Protein AF-A0A6J2TYR4-F1 (afdb_monomer_lite)

Organism: Drosophila lebanonensis (NCBI:txid7225)

InterPro domains:
  IPR031751 Protein of unknown function DUF4735 [PF15882] (140-277)
  IPR031751 Protein of unknown function DUF4735 [PTHR33539] (13-277)

pLDDT: mean 86.61, std 18.97, range [26.69, 98.5]

Radius of gyration: 19.01 Å; chains: 1; bounding box: 43×45×50 Å

Structure (mmCIF, N/CA/C/O backbone):
data_AF-A0A6J2TYR4-F1
#
_entry.id   AF-A0A6J2TYR4-F1
#
loop_
_atom_site.group_PDB
_atom_site.id
_atom_site.type_symbol
_atom_site.label_atom_id
_atom_site.label_alt_id
_atom_site.label_comp_id
_atom_site.label_asym_id
_atom_site.label_entity_id
_atom_site.label_seq_id
_atom_site.pdbx_PDB_ins_code
_atom_site.Cartn_x
_atom_site.Cartn_y
_atom_site.Cartn_z
_atom_site.occupancy
_atom_site.B_iso_or_equiv
_atom_site.auth_seq_id
_atom_site.auth_comp_id
_atom_site.auth_asym_id
_atom_site.auth_atom_id
_atom_site.pdbx_PDB_model_num
ATOM 1 N N . MET A 1 1 ? 10.290 2.094 -3.710 1.00 36.00 1 MET A N 1
ATOM 2 C CA . MET A 1 1 ? 10.916 3.408 -4.003 1.00 36.00 1 MET A CA 1
ATOM 3 C C . MET A 1 1 ? 9.861 4.514 -3.975 1.00 36.00 1 MET A C 1
ATOM 5 O O . MET A 1 1 ? 9.708 5.266 -4.932 1.00 36.00 1 MET A O 1
ATOM 9 N N . LEU A 1 2 ? 9.190 4.698 -2.836 1.00 30.56 2 LEU A N 1
ATOM 10 C CA . LEU A 1 2 ? 8.479 5.938 -2.553 1.00 30.56 2 LEU A CA 1
ATOM 11 C C . LEU A 1 2 ? 9.519 6.994 -2.128 1.00 30.56 2 LEU A C 1
ATOM 13 O O . LEU A 1 2 ? 10.375 6.780 -1.276 1.00 30.56 2 LEU A O 1
ATOM 17 N N . LEU A 1 3 ? 9.532 8.088 -2.883 1.00 35.34 3 LEU A N 1
ATOM 18 C CA . LEU A 1 3 ? 10.077 9.424 -2.620 1.00 35.34 3 LEU A CA 1
ATOM 19 C C . LEU A 1 3 ? 11.427 9.563 -1.837 1.00 35.34 3 LEU A C 1
ATOM 21 O O . LEU A 1 3 ? 11.444 10.003 -0.694 1.00 35.34 3 LEU A O 1
ATOM 25 N N . PHE A 1 4 ? 12.585 9.279 -2.467 1.00 37.12 4 PHE A N 1
ATOM 26 C CA . PHE A 1 4 ? 13.967 9.547 -1.954 1.00 37.12 4 PHE A CA 1
ATOM 27 C C . PHE A 1 4 ? 14.337 11.056 -1.967 1.00 37.12 4 PHE A C 1
ATOM 29 O O . PHE A 1 4 ? 13.741 11.782 -2.768 1.00 37.12 4 PHE A O 1
ATOM 36 N N . ASN A 1 5 ? 15.319 11.612 -1.223 1.00 27.23 5 ASN A N 1
ATOM 37 C CA . ASN A 1 5 ? 16.492 11.082 -0.493 1.00 27.23 5 ASN A CA 1
ATOM 38 C C . ASN A 1 5 ? 16.893 12.071 0.639 1.00 27.23 5 ASN A C 1
ATOM 40 O O . ASN A 1 5 ? 16.838 13.277 0.419 1.00 27.23 5 ASN A O 1
ATOM 44 N N . GLY A 1 6 ? 17.356 11.606 1.806 1.00 26.81 6 GLY A N 1
ATOM 45 C CA . GLY A 1 6 ? 17.827 12.499 2.878 1.00 26.81 6 GLY A CA 1
ATOM 46 C C . GLY A 1 6 ? 18.740 11.799 3.882 1.00 26.81 6 GLY A C 1
ATOM 47 O O . GLY A 1 6 ? 18.292 11.004 4.705 1.00 26.81 6 GLY A O 1
ATOM 48 N N . THR A 1 7 ? 20.039 12.088 3.820 1.00 31.22 7 THR A N 1
ATOM 49 C CA . THR A 1 7 ? 21.052 11.594 4.760 1.00 31.22 7 THR A CA 1
ATOM 50 C C . THR A 1 7 ? 20.990 12.362 6.079 1.00 31.22 7 THR A C 1
ATOM 52 O O . THR A 1 7 ? 21.169 13.577 6.076 1.00 31.22 7 THR A O 1
ATOM 55 N N . SER A 1 8 ? 20.835 11.677 7.216 1.00 33.03 8 SER A N 1
ATOM 56 C CA . SER A 1 8 ? 21.380 12.170 8.491 1.00 33.03 8 SER A CA 1
ATOM 57 C C . SER A 1 8 ? 21.505 11.055 9.527 1.00 33.03 8 SER A C 1
ATOM 59 O O . SER A 1 8 ? 20.556 10.317 9.798 1.00 33.03 8 SER A O 1
ATOM 61 N N . PHE A 1 9 ? 22.702 10.990 10.108 1.00 32.78 9 PHE A N 1
ATOM 62 C CA . PHE A 1 9 ? 23.111 10.195 11.261 1.00 32.78 9 PHE A CA 1
ATOM 63 C C . PHE A 1 9 ? 22.246 10.490 12.492 1.00 32.78 9 PHE A C 1
ATOM 65 O O . PHE A 1 9 ? 22.088 11.656 12.845 1.00 32.78 9 PHE A O 1
ATOM 72 N N . CYS A 1 10 ? 21.790 9.449 13.196 1.00 33.34 10 CYS A N 1
ATOM 73 C CA . CYS A 1 10 ? 21.617 9.495 14.652 1.00 33.34 10 CYS A CA 1
ATOM 74 C C . CYS A 1 10 ? 21.434 8.077 15.225 1.00 33.34 10 CYS A C 1
ATOM 76 O O . CY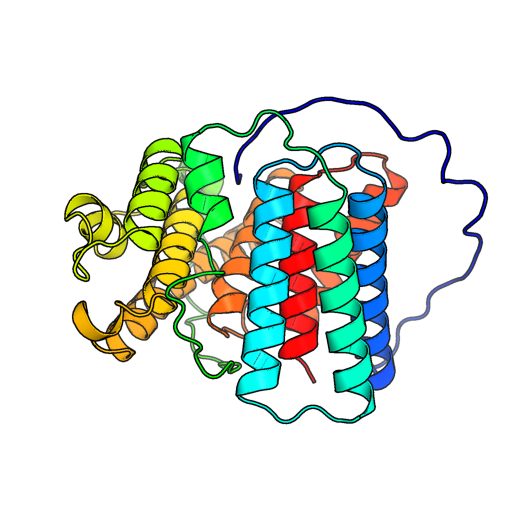S A 1 10 ? 20.323 7.640 15.501 1.00 33.34 10 CYS A O 1
ATOM 78 N N . LEU A 1 11 ? 22.530 7.330 15.392 1.00 35.22 11 LEU A N 1
ATOM 79 C CA . LEU A 1 11 ? 22.499 6.015 16.042 1.00 35.22 11 LEU A CA 1
ATOM 80 C C . LEU A 1 11 ? 23.584 5.919 17.119 1.00 35.22 11 LEU A C 1
ATOM 82 O O . LEU A 1 11 ? 24.507 5.124 16.995 1.00 35.22 11 LEU A O 1
ATOM 86 N N . LYS A 1 12 ? 23.527 6.770 18.156 1.00 31.92 12 LYS A N 1
ATOM 87 C CA . LYS A 1 12 ? 24.437 6.630 19.314 1.00 31.92 12 LYS A CA 1
ATOM 88 C C . LYS A 1 12 ? 23.865 6.901 20.711 1.00 31.92 12 LYS A C 1
ATOM 90 O O . LYS A 1 12 ? 24.628 6.767 21.657 1.00 31.92 12 LYS A O 1
ATOM 95 N N . VAL A 1 13 ? 22.574 7.210 20.904 1.00 32.84 13 VAL A N 1
ATOM 96 C CA . VAL A 1 13 ? 22.089 7.565 22.266 1.00 32.84 13 VAL A CA 1
ATOM 97 C C . VAL A 1 13 ? 20.922 6.720 22.806 1.00 32.84 13 VAL A C 1
ATOM 99 O O . VAL A 1 13 ? 20.710 6.715 24.010 1.00 32.84 13 VAL A O 1
ATOM 102 N N . CYS A 1 14 ? 20.216 5.916 22.004 1.00 32.53 14 CYS A N 1
ATOM 103 C CA . CYS A 1 14 ? 19.072 5.133 22.523 1.00 32.53 14 CYS A CA 1
ATOM 104 C C . CYS A 1 14 ? 19.374 3.677 22.928 1.00 32.53 14 CYS A C 1
ATOM 106 O O . CYS A 1 14 ? 18.487 2.988 23.419 1.00 32.53 14 CYS A O 1
ATOM 108 N N . LEU A 1 15 ? 20.600 3.179 22.743 1.00 32.09 15 LEU A N 1
ATOM 109 C CA . LEU A 1 15 ? 20.891 1.739 22.842 1.00 32.09 15 LEU A CA 1
ATOM 110 C C . LEU A 1 15 ? 21.213 1.203 24.250 1.00 32.09 15 LEU A C 1
ATOM 112 O O . LEU A 1 15 ? 21.548 0.031 24.377 1.00 32.09 15 LEU A O 1
ATOM 116 N N . THR A 1 16 ? 21.091 1.990 25.320 1.00 31.34 16 THR A N 1
ATOM 117 C CA . THR A 1 16 ? 21.496 1.549 26.671 1.00 31.34 16 THR A CA 1
ATOM 118 C C . THR A 1 16 ? 20.381 1.041 27.590 1.00 31.34 16 THR A C 1
ATOM 120 O O . THR A 1 16 ? 20.654 0.836 28.769 1.00 31.34 16 THR A O 1
ATOM 123 N N . LEU A 1 17 ? 19.159 0.769 27.106 1.00 31.72 17 LEU A N 1
ATOM 124 C CA . LEU A 1 17 ? 18.083 0.263 27.985 1.00 31.72 17 LEU A CA 1
ATOM 125 C C . LEU A 1 17 ? 17.270 -0.955 27.512 1.00 31.72 17 LEU A C 1
ATOM 127 O O . LEU A 1 17 ? 16.358 -1.356 28.227 1.00 31.72 17 LEU A O 1
ATOM 131 N N . CYS A 1 18 ? 17.611 -1.626 26.409 1.00 29.25 18 CYS A N 1
ATOM 132 C CA . CYS A 1 18 ? 16.893 -2.847 26.008 1.00 29.25 18 CYS A CA 1
ATOM 133 C C . CYS A 1 18 ? 17.817 -4.069 26.017 1.00 29.25 18 CYS A C 1
ATOM 135 O O . CYS A 1 18 ? 18.619 -4.274 25.111 1.00 29.25 18 CYS A O 1
ATOM 137 N N . VAL A 1 19 ? 17.693 -4.874 27.071 1.00 33.62 19 VAL A N 1
ATOM 138 C CA . VAL A 1 19 ? 18.456 -6.096 27.345 1.00 33.62 19 VAL A CA 1
ATOM 139 C C . VAL A 1 19 ? 17.467 -7.263 27.527 1.00 33.62 19 VAL A C 1
ATOM 141 O O . VAL A 1 19 ? 16.616 -7.180 28.405 1.00 33.62 19 VAL A O 1
ATOM 144 N N . ILE A 1 20 ? 17.680 -8.343 26.743 1.00 34.84 20 ILE A N 1
ATOM 145 C CA . ILE A 1 20 ? 17.340 -9.781 26.965 1.00 34.84 20 ILE A CA 1
ATOM 146 C C . ILE A 1 20 ? 15.826 -10.147 26.844 1.00 34.84 20 ILE A C 1
ATOM 148 O O . ILE A 1 20 ? 14.985 -9.484 27.426 1.00 34.84 20 ILE A O 1
ATOM 152 N N . ASN A 1 21 ? 15.351 -11.170 26.103 1.00 31.53 21 ASN A N 1
ATOM 153 C CA . ASN A 1 21 ? 15.794 -12.569 26.041 1.00 31.53 21 ASN A CA 1
ATOM 154 C C . ASN A 1 21 ? 15.254 -13.379 24.830 1.00 31.53 21 ASN A C 1
ATOM 156 O O . ASN A 1 21 ? 14.166 -13.115 24.331 1.00 31.53 21 ASN A O 1
ATOM 160 N N . SER A 1 22 ? 16.057 -14.396 24.493 1.00 31.39 22 SER A N 1
ATOM 161 C CA . SER A 1 22 ? 15.892 -15.697 23.803 1.00 31.39 22 SER A CA 1
ATOM 162 C C . SER A 1 22 ? 14.583 -16.158 23.133 1.00 31.39 22 SER A C 1
ATOM 164 O O . SER A 1 22 ? 13.473 -16.022 23.636 1.00 31.39 22 SER A O 1
ATOM 166 N N . GLY A 1 23 ? 14.789 -16.844 21.999 1.00 29.36 23 GLY A N 1
ATOM 167 C CA . GLY A 1 23 ? 13.764 -17.515 21.208 1.00 29.36 23 GLY A CA 1
ATOM 168 C C . GLY A 1 23 ? 13.393 -18.929 21.655 1.00 29.36 23 GLY A C 1
ATOM 169 O O . GLY A 1 23 ? 14.033 -19.519 22.513 1.00 29.36 23 GLY A O 1
ATOM 170 N N . PHE A 1 24 ? 12.358 -19.463 21.005 1.00 26.69 24 PHE A N 1
ATOM 171 C CA . PHE A 1 24 ? 12.088 -20.884 20.773 1.00 26.69 24 PHE A CA 1
ATOM 172 C C . PHE A 1 24 ? 10.979 -20.973 19.712 1.00 26.69 24 PHE A C 1
ATOM 174 O O . PHE A 1 24 ? 9.975 -20.264 19.796 1.00 26.69 24 PHE A O 1
ATOM 181 N N . ALA A 1 25 ? 11.161 -21.831 18.708 1.00 42.53 25 ALA A N 1
ATOM 182 C CA . ALA A 1 25 ? 10.116 -22.191 17.756 1.00 42.53 25 ALA A CA 1
ATOM 183 C C . ALA A 1 25 ? 9.050 -23.041 18.461 1.00 42.53 25 ALA A C 1
ATOM 185 O O . ALA A 1 25 ? 9.433 -23.936 19.208 1.00 42.53 25 ALA A O 1
ATOM 186 N N . LEU A 1 26 ? 7.756 -22.772 18.219 1.00 30.80 26 LEU A N 1
ATOM 187 C CA . LEU A 1 26 ? 6.625 -23.718 18.277 1.00 30.80 26 LEU A CA 1
ATOM 188 C C . LEU A 1 26 ? 5.283 -22.984 18.065 1.00 30.80 26 LEU A C 1
ATOM 190 O O . LEU A 1 26 ? 5.033 -21.956 18.686 1.00 30.80 26 LEU A O 1
ATOM 194 N N . ARG A 1 27 ? 4.444 -23.568 17.195 1.00 36.03 27 ARG A N 1
ATOM 195 C CA . ARG A 1 27 ? 2.974 -23.455 17.057 1.00 36.03 27 ARG A CA 1
ATOM 196 C C . ARG A 1 27 ? 2.343 -22.172 17.642 1.00 36.03 27 ARG A C 1
ATOM 198 O O . ARG A 1 27 ? 2.113 -22.081 18.846 1.00 36.03 27 ARG A O 1
ATOM 205 N N . GLN A 1 28 ? 2.056 -21.208 16.763 1.00 39.78 28 GLN A N 1
ATOM 206 C CA . GLN A 1 28 ? 1.508 -19.891 17.103 1.00 39.78 28 GLN A CA 1
ATOM 207 C C . GLN A 1 28 ? 0.111 -19.997 17.733 1.00 39.78 28 GLN A C 1
ATOM 209 O O . GLN A 1 28 ? -0.868 -20.352 17.085 1.00 39.78 28 GLN A O 1
ATOM 214 N N . ASP A 1 29 ? 0.057 -19.692 19.024 1.00 47.31 29 ASP A N 1
ATOM 215 C CA . ASP A 1 29 ? -1.139 -19.276 19.751 1.00 47.31 29 ASP A CA 1
ATOM 216 C C . ASP A 1 29 ? -1.519 -17.873 19.242 1.00 47.31 29 ASP A C 1
ATOM 218 O O . ASP A 1 29 ? -0.654 -16.992 19.221 1.00 47.31 29 ASP A O 1
ATOM 222 N N . SER A 1 30 ? -2.763 -17.656 18.799 1.00 56.34 30 SER A N 1
ATOM 223 C CA . SER A 1 30 ? -3.207 -16.389 18.183 1.00 56.34 30 SER A CA 1
ATOM 224 C C . SER A 1 30 ? -2.937 -15.175 19.079 1.00 56.34 30 SER A C 1
ATOM 226 O O . SER A 1 30 ? -2.543 -14.109 18.605 1.00 56.34 30 SER A O 1
ATOM 228 N N . SER A 1 31 ? -3.008 -15.364 20.401 1.00 61.47 31 SER A N 1
ATOM 229 C CA . SER A 1 31 ? -2.665 -14.337 21.392 1.00 61.47 31 SER A CA 1
ATOM 230 C C . SER A 1 31 ? -1.194 -13.891 21.329 1.00 61.47 31 SER A C 1
ATOM 232 O O . SER A 1 31 ? -0.887 -12.708 21.507 1.00 61.47 31 SER A O 1
ATOM 234 N N . LYS A 1 32 ? -0.271 -14.815 21.031 1.00 62.62 32 LYS A N 1
ATOM 235 C CA . LYS A 1 32 ? 1.161 -14.523 20.873 1.00 62.62 32 LYS A CA 1
ATOM 236 C C . LYS A 1 32 ? 1.438 -13.828 19.545 1.00 62.62 32 LYS A C 1
ATOM 238 O O . LYS A 1 32 ? 2.250 -12.905 19.516 1.00 62.62 32 LYS A O 1
ATOM 243 N N . SER A 1 33 ? 0.752 -14.230 18.479 1.00 82.06 33 SER A N 1
ATOM 244 C CA . SER A 1 33 ? 0.905 -13.640 17.146 1.00 82.06 33 SER A CA 1
ATOM 245 C C . SER A 1 33 ? 0.425 -12.182 17.111 1.00 82.06 33 SER A C 1
ATOM 247 O O . SER A 1 33 ? 1.130 -11.306 16.609 1.00 82.06 33 SER A O 1
ATOM 249 N N . TYR A 1 34 ? -0.713 -11.887 17.748 1.00 86.31 34 TYR A N 1
ATOM 250 C CA . TYR A 1 34 ? -1.228 -10.521 17.891 1.00 86.31 34 TYR A CA 1
ATOM 251 C C . TYR A 1 34 ? -0.276 -9.624 18.705 1.00 86.31 34 TYR A C 1
ATOM 253 O O . TYR A 1 34 ? 0.042 -8.499 18.310 1.00 86.31 34 TYR A O 1
ATOM 261 N N . GLY A 1 35 ? 0.255 -10.141 19.821 1.00 88.62 35 GLY A N 1
ATOM 262 C CA . GLY A 1 35 ? 1.248 -9.433 20.635 1.00 88.62 35 GLY A CA 1
ATOM 263 C C . GLY A 1 35 ? 2.550 -9.126 19.882 1.00 88.62 35 GLY A C 1
ATOM 264 O O . GLY A 1 35 ? 3.113 -8.043 20.051 1.00 88.62 35 GLY A O 1
ATOM 265 N N . GLN A 1 36 ? 3.006 -10.036 19.016 1.00 91.12 36 GLN A N 1
ATOM 266 C CA . GLN A 1 36 ? 4.186 -9.834 18.163 1.00 91.12 36 GLN A CA 1
ATOM 267 C C . GLN A 1 36 ? 3.978 -8.701 17.151 1.00 91.12 36 GLN A C 1
ATOM 269 O O . GLN A 1 36 ? 4.830 -7.817 17.046 1.00 91.12 36 GLN A O 1
ATOM 274 N N . LEU A 1 37 ? 2.833 -8.672 16.461 1.00 94.44 37 LEU A N 1
ATOM 275 C CA . LEU A 1 37 ? 2.503 -7.584 15.534 1.00 94.44 37 LEU A CA 1
ATOM 276 C C . LEU A 1 37 ? 2.480 -6.230 16.249 1.00 94.44 37 LEU A C 1
ATOM 278 O O . LEU A 1 37 ? 3.090 -5.269 15.779 1.00 94.44 37 LEU A O 1
ATOM 282 N N . LEU A 1 38 ? 1.857 -6.159 17.428 1.00 95.25 38 LEU A N 1
ATOM 283 C CA . LEU A 1 38 ? 1.869 -4.940 18.236 1.00 95.25 38 LEU A CA 1
ATOM 284 C C . LEU A 1 38 ? 3.270 -4.523 18.667 1.00 95.25 38 LEU A C 1
ATOM 286 O O . LEU A 1 38 ? 3.561 -3.326 18.691 1.00 95.25 38 LEU A O 1
ATOM 290 N N . HIS A 1 39 ? 4.136 -5.472 19.009 1.00 93.69 39 HIS A N 1
ATOM 291 C CA . HIS A 1 39 ? 5.522 -5.171 19.339 1.00 93.69 39 HIS A CA 1
ATOM 292 C C . HIS A 1 39 ? 6.255 -4.541 18.144 1.00 93.69 39 HIS A C 1
ATOM 294 O O . HIS A 1 39 ? 6.891 -3.499 18.305 1.00 93.69 39 HIS A O 1
ATOM 300 N N . HIS A 1 40 ? 6.103 -5.104 16.940 1.00 93.75 40 HIS A N 1
ATOM 301 C CA . HIS A 1 40 ? 6.713 -4.558 15.724 1.00 93.75 40 HIS A CA 1
ATOM 302 C C . HIS A 1 40 ? 6.176 -3.167 15.375 1.00 93.75 40 HIS A C 1
ATOM 304 O O . HIS A 1 40 ? 6.964 -2.249 15.148 1.00 93.75 40 HIS A O 1
ATOM 310 N N . ILE A 1 41 ? 4.852 -2.975 15.408 1.00 96.75 41 ILE A N 1
ATOM 311 C CA . ILE A 1 41 ? 4.220 -1.673 15.147 1.00 96.75 41 ILE A CA 1
ATOM 312 C C . ILE A 1 41 ? 4.733 -0.625 16.136 1.00 96.75 41 ILE A C 1
ATOM 314 O O . ILE A 1 41 ? 5.147 0.459 15.732 1.00 96.75 41 ILE A O 1
ATOM 318 N N . ASN A 1 42 ? 4.743 -0.938 17.435 1.00 95.69 42 ASN A N 1
ATOM 319 C CA . ASN A 1 42 ? 5.209 0.007 18.444 1.00 95.69 42 ASN A CA 1
ATOM 320 C C . ASN A 1 42 ? 6.693 0.346 18.273 1.00 95.69 42 ASN A C 1
ATOM 322 O O . ASN A 1 42 ? 7.023 1.524 18.358 1.00 95.69 42 ASN A O 1
ATOM 326 N N . GLY A 1 43 ? 7.548 -0.632 17.957 1.00 92.94 43 GLY A N 1
ATOM 327 C CA . GLY A 1 43 ? 8.967 -0.387 17.690 1.00 92.94 43 GLY A CA 1
ATOM 328 C C . GLY A 1 43 ? 9.206 0.523 16.479 1.00 92.94 43 GLY A C 1
ATOM 329 O O . GLY A 1 43 ? 10.062 1.404 16.527 1.00 92.94 43 GLY A O 1
ATOM 330 N N . LEU A 1 44 ? 8.415 0.377 15.413 1.00 93.81 44 LEU A N 1
ATOM 331 C CA . LEU A 1 44 ? 8.473 1.278 14.254 1.00 93.81 44 LEU A CA 1
ATOM 332 C C . LEU A 1 44 ? 7.975 2.689 14.605 1.00 93.81 44 LEU A C 1
ATOM 334 O O . LEU A 1 44 ? 8.599 3.681 14.227 1.00 93.81 44 LEU A O 1
ATOM 338 N N . LEU A 1 45 ? 6.897 2.799 15.387 1.00 95.19 45 LEU A N 1
ATOM 339 C CA . LEU A 1 45 ? 6.409 4.088 15.885 1.00 95.19 45 LEU A CA 1
ATOM 340 C C . LEU A 1 45 ? 7.388 4.749 16.871 1.00 95.19 45 LEU A C 1
ATOM 342 O O . LEU A 1 45 ? 7.445 5.975 16.919 1.00 95.19 45 LEU A O 1
ATOM 346 N N . ASP A 1 46 ? 8.155 3.979 17.651 1.00 93.00 46 ASP A N 1
ATOM 347 C CA . ASP A 1 46 ? 9.244 4.493 18.495 1.00 93.00 46 ASP A CA 1
ATOM 348 C C . ASP A 1 46 ? 10.310 5.162 17.626 1.00 93.00 46 ASP A C 1
ATOM 350 O O . ASP A 1 46 ? 10.624 6.333 17.848 1.00 93.00 46 ASP A O 1
ATOM 354 N N . ILE A 1 47 ? 10.784 4.465 16.585 1.00 89.50 47 ILE A N 1
ATOM 355 C CA . ILE A 1 47 ? 11.769 4.995 15.629 1.00 89.50 47 ILE A CA 1
ATOM 356 C C . ILE A 1 47 ? 11.274 6.315 15.027 1.00 89.50 47 ILE A C 1
ATOM 358 O O . ILE A 1 47 ? 11.983 7.317 15.104 1.00 89.50 47 ILE A O 1
ATOM 362 N N . LEU A 1 48 ? 10.043 6.344 14.506 1.00 90.44 48 LEU A N 1
ATOM 363 C CA . LEU A 1 48 ? 9.455 7.551 13.912 1.00 90.44 48 LEU A CA 1
ATOM 364 C C . LEU A 1 48 ? 9.269 8.683 14.929 1.00 90.44 48 LEU A C 1
ATOM 366 O O . LEU A 1 48 ? 9.448 9.851 14.596 1.00 90.44 48 LEU A O 1
ATOM 370 N N . SER A 1 49 ? 8.933 8.363 16.182 1.00 90.56 49 SER A N 1
ATOM 371 C CA . SER A 1 49 ? 8.757 9.370 17.235 1.00 90.56 49 SER A CA 1
ATOM 372 C C . SER A 1 49 ? 10.058 10.059 17.651 1.00 90.56 49 SER A C 1
ATOM 374 O O . SER A 1 49 ? 10.017 11.179 18.162 1.00 90.56 49 SER A O 1
ATOM 376 N N . CYS A 1 50 ? 11.203 9.412 17.422 1.00 86.88 50 CYS A N 1
ATOM 377 C CA . CYS A 1 50 ? 12.520 9.991 17.662 1.00 86.88 50 CYS A CA 1
ATOM 378 C C . CYS A 1 50 ? 12.982 10.921 16.528 1.00 86.88 50 CYS A C 1
ATOM 380 O O . CYS A 1 50 ? 13.966 11.644 16.700 1.00 86.88 50 CYS A O 1
ATOM 382 N N . GLU A 1 51 ? 12.306 10.926 15.376 1.00 82.81 51 GLU A N 1
ATOM 383 C CA . GLU A 1 51 ? 12.671 11.780 14.250 1.00 82.81 51 GLU A CA 1
ATOM 384 C C . GLU A 1 51 ? 12.088 13.195 14.406 1.00 82.81 51 GLU A C 1
ATOM 386 O O . GLU A 1 51 ? 10.882 13.395 14.525 1.00 82.81 51 GLU A O 1
ATOM 391 N N . LEU A 1 52 ? 12.953 14.216 14.360 1.00 76.50 52 LEU A N 1
ATOM 3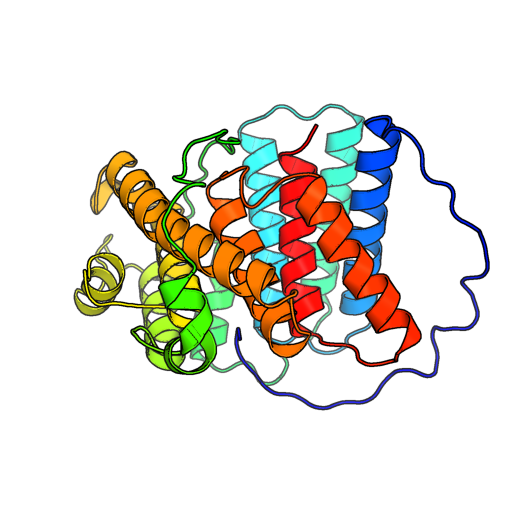92 C CA . LEU A 1 52 ? 12.526 15.624 14.417 1.00 76.50 52 LEU A CA 1
ATOM 393 C C . LEU A 1 52 ? 11.826 16.088 13.132 1.00 76.50 52 LEU A C 1
ATOM 395 O O . LEU A 1 52 ? 11.046 17.043 13.158 1.00 76.50 52 LEU A O 1
ATOM 399 N N . LYS A 1 53 ? 12.127 15.439 12.002 1.00 87.12 53 LYS A N 1
ATOM 400 C CA . LYS A 1 53 ? 11.544 15.756 10.702 1.00 87.12 53 LYS A CA 1
ATOM 401 C C . LYS A 1 53 ? 11.131 14.476 9.992 1.00 87.12 53 LYS A C 1
ATOM 403 O O . LYS A 1 53 ? 11.967 13.590 9.833 1.00 87.12 53 LYS A O 1
ATOM 408 N N . LEU A 1 54 ? 9.880 14.419 9.545 1.00 88.88 54 LEU A N 1
ATOM 409 C CA . LEU A 1 54 ? 9.352 13.285 8.788 1.00 88.88 54 LEU A CA 1
ATOM 410 C C . LEU A 1 54 ? 9.352 13.597 7.296 1.00 88.88 54 LEU A C 1
ATOM 412 O O . LEU A 1 54 ? 8.890 14.666 6.876 1.00 88.88 54 LEU A O 1
ATOM 416 N N . ASN A 1 55 ? 9.817 12.626 6.512 1.00 89.62 55 ASN A N 1
ATOM 417 C CA . ASN A 1 55 ? 9.735 12.665 5.057 1.00 89.62 55 ASN A CA 1
ATOM 418 C C . ASN A 1 55 ? 8.313 12.334 4.571 1.00 89.62 55 ASN A C 1
ATOM 420 O O . ASN A 1 55 ? 7.429 11.963 5.351 1.00 89.62 55 ASN A O 1
ATOM 424 N N . ALA A 1 56 ? 8.088 12.488 3.265 1.00 90.44 56 ALA A N 1
ATOM 425 C CA . ALA A 1 56 ? 6.784 12.239 2.664 1.00 90.44 56 ALA A CA 1
ATOM 426 C C . ALA A 1 56 ? 6.297 10.790 2.864 1.00 90.44 56 ALA A C 1
ATOM 428 O O . ALA A 1 56 ? 5.113 10.589 3.121 1.00 90.44 56 ALA A O 1
ATOM 429 N N . ASN A 1 57 ? 7.194 9.799 2.826 1.00 89.75 57 ASN A N 1
ATOM 430 C CA . ASN A 1 57 ? 6.841 8.383 2.970 1.00 89.75 57 ASN A CA 1
ATOM 431 C C . ASN A 1 57 ? 6.371 8.057 4.379 1.00 89.75 57 ASN A C 1
ATOM 433 O O . ASN A 1 57 ? 5.300 7.486 4.540 1.00 89.75 57 ASN A O 1
ATOM 437 N N . ALA A 1 58 ? 7.127 8.475 5.393 1.00 93.06 58 ALA A N 1
ATOM 438 C CA . ALA A 1 58 ? 6.768 8.270 6.786 1.00 93.06 58 ALA A CA 1
ATOM 439 C C . ALA A 1 58 ? 5.410 8.913 7.089 1.00 93.06 58 ALA A C 1
ATOM 441 O O . ALA A 1 58 ? 4.543 8.304 7.714 1.00 93.06 58 ALA A O 1
ATOM 442 N N . LYS A 1 59 ? 5.165 10.127 6.578 1.00 94.25 59 LYS A N 1
ATOM 443 C CA . LYS A 1 59 ? 3.853 10.773 6.709 1.00 94.25 59 LYS A CA 1
ATOM 444 C C . LYS A 1 59 ? 2.747 10.010 5.990 1.00 94.25 59 LYS A C 1
ATOM 446 O O . LYS A 1 59 ? 1.685 9.824 6.579 1.00 94.25 59 LYS A O 1
ATOM 451 N N . PHE A 1 60 ? 2.985 9.566 4.759 1.00 95.06 60 PHE A N 1
ATOM 452 C CA . PHE A 1 60 ? 2.022 8.779 3.994 1.00 95.06 60 PHE A CA 1
ATOM 453 C C . PHE A 1 60 ? 1.702 7.445 4.685 1.00 95.06 60 PHE A C 1
ATOM 455 O O . PHE A 1 60 ? 0.534 7.094 4.817 1.00 95.06 60 PHE A O 1
ATOM 462 N N . ALA A 1 61 ? 2.709 6.749 5.217 1.00 96.50 61 ALA A N 1
ATOM 463 C CA . ALA A 1 61 ? 2.553 5.511 5.975 1.00 96.50 61 ALA A CA 1
ATOM 464 C C . ALA A 1 61 ? 1.716 5.713 7.247 1.00 96.50 61 ALA A C 1
ATOM 466 O O . ALA A 1 61 ? 0.811 4.930 7.526 1.00 96.50 61 ALA A O 1
ATOM 467 N N . LEU A 1 62 ? 1.961 6.796 7.994 1.00 97.06 62 LEU A N 1
ATOM 468 C CA . LEU A 1 62 ? 1.167 7.158 9.172 1.00 97.06 62 LEU A CA 1
ATOM 469 C C . LEU A 1 62 ? -0.292 7.485 8.797 1.00 97.06 62 LEU A C 1
ATOM 471 O O . LEU A 1 62 ? -1.213 7.045 9.484 1.00 97.06 62 LEU A O 1
ATOM 475 N N . LEU A 1 63 ? -0.513 8.217 7.699 1.00 97.12 63 LEU A N 1
ATOM 476 C CA . LEU A 1 63 ? -1.849 8.528 7.172 1.00 97.12 63 LEU A CA 1
ATOM 477 C C . LEU A 1 63 ? -2.614 7.265 6.764 1.00 97.12 63 LEU A C 1
ATOM 479 O O . LEU A 1 63 ? -3.756 7.075 7.183 1.00 97.12 63 LEU A O 1
ATOM 483 N N . LEU A 1 64 ? -1.971 6.395 5.987 1.00 98.12 64 LEU A N 1
ATOM 484 C CA . LEU A 1 64 ? -2.547 5.138 5.525 1.00 98.12 64 LEU A CA 1
ATOM 485 C C . LEU A 1 64 ? -2.817 4.185 6.700 1.00 98.12 64 LEU A C 1
ATOM 487 O O . LEU A 1 64 ? -3.892 3.602 6.779 1.00 98.12 64 LEU A O 1
ATOM 491 N N . GLY A 1 65 ? -1.902 4.084 7.667 1.00 98.06 65 GLY A N 1
ATOM 492 C CA . GLY A 1 65 ? -2.107 3.295 8.883 1.00 98.06 65 GLY A CA 1
ATOM 493 C C . GLY A 1 65 ? -3.306 3.774 9.710 1.00 98.06 65 GLY A C 1
ATOM 494 O O . GLY A 1 65 ? -4.131 2.963 10.129 1.00 98.06 65 GLY A O 1
ATOM 495 N N . GLU A 1 66 ? -3.461 5.090 9.907 1.00 97.69 66 GLU A N 1
ATOM 496 C CA . GLU A 1 66 ? -4.660 5.641 10.558 1.00 97.69 66 GLU A CA 1
ATOM 497 C C . GLU A 1 66 ? -5.939 5.331 9.782 1.00 97.69 66 GLU A C 1
ATOM 499 O O . GLU A 1 66 ? -6.966 5.015 10.386 1.00 97.69 66 GLU A O 1
ATOM 504 N N . PHE A 1 67 ? -5.885 5.464 8.457 1.00 98.19 67 PHE A N 1
ATOM 505 C CA . PHE A 1 67 ? -7.006 5.186 7.574 1.00 98.19 67 PHE A CA 1
ATOM 506 C C . PHE A 1 67 ? -7.472 3.733 7.695 1.00 98.19 67 PHE A C 1
ATOM 508 O O . PHE A 1 67 ? -8.656 3.502 7.934 1.00 98.19 67 PHE A O 1
ATOM 515 N N . LEU A 1 68 ? -6.548 2.770 7.641 1.00 98.25 68 LEU A N 1
ATOM 516 C CA . LEU A 1 68 ? -6.852 1.344 7.779 1.00 98.25 68 LEU A CA 1
ATOM 517 C C . LEU A 1 68 ? -7.516 1.022 9.125 1.00 98.25 68 LEU A C 1
ATOM 519 O O . LEU A 1 68 ? -8.527 0.319 9.165 1.00 98.25 68 LEU A O 1
ATOM 523 N N . ILE A 1 69 ? -7.004 1.582 10.228 1.00 98.06 69 ILE A N 1
ATOM 524 C CA . ILE A 1 69 ? -7.591 1.377 11.562 1.00 98.06 69 ILE A CA 1
ATOM 525 C C . ILE A 1 69 ? -9.011 1.959 11.618 1.00 98.06 69 ILE A C 1
ATOM 527 O O . ILE A 1 69 ? -9.939 1.287 12.071 1.00 98.06 69 ILE A O 1
ATOM 531 N N . LYS A 1 70 ? -9.213 3.190 11.124 1.00 96.62 70 LYS A N 1
ATOM 532 C CA . LYS A 1 70 ? -10.541 3.830 11.076 1.00 96.62 70 LYS A CA 1
ATOM 533 C C . LYS A 1 70 ? -11.520 3.038 10.206 1.00 96.62 70 LYS A C 1
ATOM 535 O O . LYS A 1 70 ? -12.675 2.877 10.595 1.00 96.62 70 LYS A O 1
ATOM 540 N N . GLN A 1 71 ? -11.058 2.515 9.072 1.00 96.50 71 GLN A N 1
ATOM 541 C CA . GLN A 1 71 ? -11.843 1.659 8.187 1.00 96.50 71 GLN A CA 1
ATOM 542 C C . GLN A 1 71 ? -12.283 0.374 8.897 1.00 96.50 71 GLN A C 1
ATOM 544 O O . GLN A 1 71 ? -13.475 0.063 8.905 1.00 96.50 71 GLN A O 1
ATOM 549 N N . LYS A 1 72 ? -11.361 -0.329 9.571 1.00 96.19 72 LYS A N 1
ATOM 550 C CA . LYS A 1 72 ? -11.689 -1.519 10.373 1.00 96.19 72 LYS A CA 1
ATOM 551 C C . LYS A 1 72 ? -12.735 -1.203 11.439 1.00 96.19 72 LYS A C 1
ATOM 553 O O . LYS A 1 72 ? -13.769 -1.859 11.468 1.00 96.19 72 LYS A O 1
ATOM 558 N N . MET A 1 73 ? -12.510 -0.167 12.250 1.00 96.19 73 MET A N 1
ATOM 559 C CA . MET A 1 73 ? -13.426 0.234 13.328 1.00 96.19 73 MET A CA 1
ATOM 560 C C . MET A 1 73 ? -14.816 0.646 12.827 1.00 96.19 73 MET A C 1
ATOM 562 O O . MET A 1 73 ? -15.786 0.570 13.577 1.00 96.19 73 MET A O 1
ATOM 566 N N . ARG A 1 74 ? -14.927 1.118 11.578 1.00 96.00 74 ARG A N 1
ATOM 567 C CA . ARG A 1 74 ? -16.212 1.501 10.985 1.00 96.00 74 ARG A CA 1
ATOM 568 C C . ARG A 1 74 ? -17.061 0.294 10.587 1.00 96.00 74 ARG A C 1
ATOM 570 O O . ARG A 1 74 ? -18.283 0.382 10.674 1.00 96.00 74 ARG A O 1
ATOM 577 N N . HIS A 1 75 ? -16.430 -0.778 10.117 1.00 96.31 75 HIS A N 1
ATOM 578 C CA . HIS A 1 75 ? -17.121 -1.922 9.513 1.00 96.31 75 HIS A CA 1
ATOM 579 C C . HIS A 1 75 ? -17.163 -3.169 10.396 1.00 96.31 75 HIS A C 1
ATOM 581 O O . HIS A 1 75 ? -18.039 -4.007 10.206 1.00 96.31 75 HIS A O 1
ATOM 587 N N . VAL A 1 76 ? -16.242 -3.298 11.348 1.00 94.12 76 VAL A N 1
ATOM 588 C CA . VAL A 1 76 ? -16.149 -4.441 12.257 1.00 94.12 76 VAL A CA 1
ATOM 589 C C . VAL A 1 76 ? -16.133 -3.908 13.681 1.00 94.12 76 VAL A C 1
ATOM 591 O O . VAL A 1 76 ? -15.260 -3.116 14.030 1.00 94.12 76 VAL A O 1
ATOM 594 N N . GLU A 1 77 ? -17.101 -4.329 14.496 1.00 93.88 77 GLU A N 1
ATOM 595 C CA . GLU A 1 77 ? -17.157 -3.946 15.906 1.00 93.88 77 GLU A CA 1
ATOM 596 C C . GLU A 1 77 ? -15.962 -4.566 16.651 1.00 93.88 77 GLU A C 1
ATOM 598 O O . GLU A 1 77 ? -15.866 -5.794 16.721 1.00 93.88 77 GLU A O 1
ATOM 603 N N . PRO A 1 78 ? -15.027 -3.754 17.181 1.00 93.62 78 PRO A N 1
ATOM 604 C CA . PRO A 1 78 ? -13.862 -4.280 17.871 1.00 93.62 78 PRO A CA 1
ATOM 605 C C . PRO A 1 78 ? -14.243 -4.786 19.262 1.00 93.62 78 PRO A C 1
ATOM 607 O O . PRO A 1 78 ? -15.059 -4.186 19.969 1.00 93.62 78 PRO A O 1
ATOM 610 N N . THR A 1 79 ? -13.567 -5.834 19.725 1.00 94.75 79 THR A N 1
ATOM 611 C CA . THR A 1 79 ? -13.594 -6.211 21.139 1.00 94.75 79 THR A CA 1
ATOM 612 C C . THR A 1 79 ? -13.078 -5.064 22.013 1.00 94.75 79 THR A C 1
ATOM 614 O O . THR A 1 79 ? -12.367 -4.160 21.566 1.00 94.75 79 THR A O 1
ATOM 617 N N . ARG A 1 80 ? -13.368 -5.110 23.320 1.00 95.19 80 ARG A N 1
ATOM 618 C CA . ARG A 1 80 ? -12.866 -4.103 24.272 1.00 95.19 80 ARG A CA 1
ATOM 619 C C . ARG A 1 80 ? -11.341 -3.938 24.209 1.00 95.19 80 ARG A C 1
ATOM 621 O O . ARG A 1 80 ? -10.855 -2.816 24.332 1.00 95.19 80 ARG A O 1
ATOM 628 N N . TYR A 1 81 ? -10.610 -5.041 24.049 1.00 93.38 81 TYR A N 1
ATOM 629 C CA . TYR A 1 81 ? -9.150 -5.031 23.975 1.00 93.38 81 TYR A CA 1
ATOM 630 C C . TYR A 1 81 ? -8.656 -4.412 22.663 1.00 93.38 81 TYR A C 1
ATOM 632 O O . TYR A 1 81 ? -7.851 -3.482 22.694 1.00 93.38 81 TYR A O 1
ATOM 640 N N . GLU A 1 82 ? -9.190 -4.851 21.521 1.00 94.44 82 GLU A N 1
ATOM 641 C CA . GLU A 1 82 ? -8.861 -4.271 20.213 1.00 94.44 82 GLU A CA 1
ATOM 642 C C . GLU A 1 82 ? -9.168 -2.778 20.172 1.00 94.44 82 GLU A C 1
ATOM 644 O O . GLU A 1 82 ? -8.347 -1.991 19.717 1.00 94.44 82 GLU A O 1
ATOM 649 N N . ASN A 1 83 ? -10.297 -2.358 20.744 1.00 96.19 83 ASN A N 1
ATOM 650 C CA . ASN A 1 83 ? -10.675 -0.954 20.793 1.00 96.19 83 ASN A CA 1
ATOM 651 C C . ASN A 1 83 ? -9.623 -0.105 21.534 1.00 96.19 83 ASN A C 1
ATOM 653 O O . ASN A 1 83 ? -9.217 0.953 21.055 1.00 96.19 83 ASN A O 1
ATOM 657 N N . GLN A 1 84 ? -9.118 -0.584 22.678 1.00 96.44 84 GLN A N 1
ATOM 658 C CA . GLN A 1 84 ? -8.034 0.087 23.410 1.00 96.44 84 GLN A CA 1
ATOM 659 C C . GLN A 1 84 ? -6.751 0.172 22.581 1.00 96.44 84 GLN A C 1
ATOM 661 O O . GLN A 1 84 ? -6.115 1.227 22.530 1.00 96.44 84 GLN A O 1
ATOM 666 N N . VAL A 1 85 ? -6.389 -0.926 21.918 1.00 96.50 85 VAL A N 1
ATOM 667 C CA . VAL A 1 85 ? -5.220 -1.000 21.038 1.00 96.50 85 VAL A CA 1
ATOM 668 C C . VAL A 1 85 ? -5.347 -0.002 19.885 1.00 96.50 85 VAL A C 1
ATOM 670 O O . VAL A 1 85 ? -4.439 0.797 19.664 1.00 96.50 85 VAL A O 1
ATOM 673 N N . TYR A 1 86 ? -6.480 0.012 19.186 1.00 97.81 86 TYR A N 1
ATOM 674 C CA . TYR A 1 86 ? -6.724 0.882 18.039 1.00 97.81 86 TYR A CA 1
ATOM 675 C C . TYR A 1 86 ? -6.708 2.358 18.433 1.00 97.81 86 TYR A C 1
ATOM 677 O O . TYR A 1 86 ? -6.026 3.152 17.784 1.00 97.81 86 TYR A O 1
ATOM 685 N N . TYR A 1 87 ? -7.356 2.737 19.540 1.00 97.88 87 TYR A N 1
ATOM 686 C CA . TYR A 1 87 ? -7.276 4.109 20.049 1.00 97.88 87 TYR A CA 1
ATOM 687 C C . TYR A 1 87 ? -5.853 4.511 20.434 1.00 97.88 87 TYR A C 1
ATOM 689 O O . TYR A 1 87 ? -5.438 5.633 20.138 1.00 97.88 87 TYR A O 1
ATOM 697 N N . HIS A 1 88 ? -5.093 3.612 21.065 1.00 97.69 88 HIS A N 1
ATOM 698 C CA . HIS A 1 88 ? -3.701 3.878 21.408 1.00 97.69 88 HIS A CA 1
ATOM 699 C C . HIS A 1 88 ? -2.849 4.117 20.153 1.00 97.69 88 HIS A C 1
ATOM 701 O O . HIS A 1 88 ? -2.124 5.112 20.092 1.00 97.69 88 HIS A O 1
ATOM 707 N N . LEU A 1 89 ? -2.975 3.258 19.136 1.00 98.25 89 LEU A N 1
ATOM 708 C CA . LEU A 1 89 ? -2.264 3.406 17.864 1.00 98.25 89 LEU A CA 1
ATOM 709 C C . LEU A 1 89 ? -2.653 4.707 17.148 1.00 98.25 89 LEU A C 1
ATOM 711 O O . LEU A 1 89 ? -1.769 5.480 16.786 1.00 98.25 89 LEU A O 1
ATOM 715 N N . LEU A 1 90 ? -3.950 5.011 17.024 1.00 98.25 90 LEU A N 1
ATOM 716 C CA . LEU A 1 90 ? -4.433 6.258 16.415 1.00 98.25 90 LEU A CA 1
ATOM 717 C C . LEU A 1 90 ? -3.901 7.499 17.142 1.00 98.25 90 LEU A C 1
ATOM 719 O O . LEU A 1 90 ? -3.415 8.438 16.510 1.00 98.25 90 LEU A O 1
ATOM 723 N N . HIS A 1 91 ? -3.958 7.506 18.475 1.00 97.56 91 HIS A N 1
ATOM 724 C CA . HIS A 1 91 ? -3.449 8.613 19.280 1.00 97.56 91 HIS A CA 1
ATOM 725 C C . HIS A 1 91 ? -1.936 8.793 19.106 1.00 97.56 91 HIS A C 1
ATOM 727 O O . HIS A 1 91 ? -1.445 9.917 18.965 1.00 97.56 91 HIS A O 1
ATOM 733 N N . ARG A 1 92 ? -1.188 7.687 19.093 1.00 96.75 92 ARG A N 1
ATOM 734 C CA . ARG A 1 92 ? 0.265 7.688 18.938 1.00 96.75 92 ARG A CA 1
ATOM 735 C C . ARG A 1 92 ? 0.686 8.192 17.558 1.00 96.75 92 ARG A C 1
ATOM 737 O O . ARG A 1 92 ? 1.507 9.106 17.482 1.00 96.75 92 ARG A O 1
ATOM 744 N N . THR A 1 93 ? 0.071 7.679 16.498 1.00 96.00 93 THR A N 1
ATOM 745 C CA . THR A 1 93 ? 0.307 8.118 15.119 1.00 96.00 93 THR A CA 1
ATOM 746 C C . THR A 1 93 ? -0.011 9.604 14.936 1.00 96.00 93 THR A C 1
ATOM 748 O O . THR A 1 93 ? 0.826 10.362 14.436 1.00 96.00 93 THR A O 1
ATOM 751 N N . GLY A 1 94 ? -1.153 10.067 15.456 1.00 94.38 94 GLY A N 1
ATOM 752 C CA . GLY A 1 94 ? -1.523 11.483 15.419 1.00 94.38 94 GLY A CA 1
ATOM 753 C C . GLY A 1 94 ? -0.549 12.386 16.189 1.00 94.38 94 GLY A C 1
ATOM 754 O O . GLY A 1 94 ? -0.259 13.505 15.762 1.00 94.38 94 GLY A O 1
ATOM 755 N N . ASN A 1 95 ? 0.011 11.915 17.308 1.00 94.88 95 ASN A N 1
ATOM 756 C CA . ASN A 1 95 ? 1.024 12.660 18.061 1.00 94.88 95 ASN A CA 1
ATOM 757 C C . ASN A 1 95 ? 2.351 12.786 17.315 1.00 94.88 95 ASN A C 1
ATOM 759 O O . ASN A 1 95 ? 2.930 13.872 17.322 1.00 94.88 95 ASN A O 1
ATOM 763 N N . ILE A 1 96 ? 2.814 11.712 16.674 1.00 94.38 96 ILE A N 1
ATOM 764 C CA . ILE A 1 96 ? 4.032 11.724 15.855 1.00 94.38 96 ILE A CA 1
ATOM 765 C C . ILE A 1 96 ? 3.875 12.743 14.720 1.00 94.38 96 ILE A C 1
ATOM 767 O O . ILE A 1 96 ? 4.697 13.648 14.585 1.00 94.38 96 ILE A O 1
ATOM 771 N N . ARG A 1 97 ? 2.755 12.684 13.988 1.00 92.12 97 ARG A N 1
ATOM 772 C CA . ARG A 1 97 ? 2.456 13.614 12.888 1.00 92.12 97 ARG A CA 1
ATOM 773 C C . ARG A 1 97 ? 2.419 15.081 13.318 1.00 92.12 97 ARG A C 1
ATOM 775 O O . ARG A 1 97 ? 2.929 15.926 12.596 1.00 92.12 97 ARG A O 1
ATOM 782 N N . ARG A 1 98 ? 1.815 15.395 14.473 1.00 89.81 98 ARG A N 1
ATOM 783 C CA . ARG A 1 98 ? 1.699 16.781 14.970 1.00 89.81 98 ARG A CA 1
ATOM 784 C C . ARG A 1 98 ? 3.017 17.371 15.463 1.00 89.81 98 ARG A C 1
ATOM 786 O O . ARG A 1 98 ? 3.186 18.583 15.410 1.00 89.81 98 ARG A O 1
ATOM 793 N N . LYS A 1 99 ? 3.903 16.539 16.015 1.00 87.62 99 LYS A N 1
ATOM 794 C CA . LYS A 1 99 ? 5.181 16.990 16.588 1.00 87.62 99 LYS A CA 1
ATOM 795 C C . LYS A 1 99 ? 6.282 17.114 15.543 1.00 87.62 99 LYS A C 1
ATOM 797 O O . LYS A 1 99 ? 7.179 17.936 15.711 1.00 87.62 99 LYS A O 1
ATOM 802 N N . ALA A 1 100 ? 6.230 16.291 14.504 1.00 84.12 100 ALA A N 1
ATOM 803 C CA . ALA A 1 100 ? 7.231 16.294 13.458 1.00 84.12 100 ALA A CA 1
ATOM 804 C C . ALA A 1 100 ? 7.132 17.535 12.569 1.00 84.12 100 ALA A C 1
ATOM 806 O O . ALA A 1 100 ? 6.049 17.920 12.128 1.00 84.12 100 ALA A O 1
ATOM 807 N N . GLN A 1 101 ? 8.285 18.118 12.248 1.00 81.19 101 GLN A N 1
ATOM 808 C CA . GLN A 1 101 ? 8.381 19.113 11.186 1.00 81.19 101 GLN A CA 1
ATOM 809 C C . GLN A 1 101 ? 8.428 18.431 9.813 1.00 81.19 101 GLN A C 1
ATOM 811 O O . GLN A 1 101 ? 8.827 17.271 9.679 1.00 81.19 101 GLN A O 1
ATOM 816 N N . ASP A 1 102 ? 8.061 19.172 8.775 1.00 78.88 102 ASP A N 1
ATOM 817 C CA . ASP A 1 102 ? 8.189 18.724 7.389 1.00 78.88 102 ASP A CA 1
ATOM 818 C C . ASP A 1 102 ? 9.684 18.677 7.015 1.00 78.88 102 ASP A C 1
ATOM 820 O O . ASP A 1 102 ? 10.382 19.689 7.127 1.00 78.88 102 ASP A O 1
ATOM 824 N N . SER A 1 103 ? 10.206 17.522 6.575 1.00 76.81 103 SER A N 1
ATOM 825 C CA . SER A 1 103 ? 11.529 17.466 5.930 1.00 76.81 103 SER A CA 1
ATOM 826 C C . SER A 1 103 ? 11.389 17.599 4.420 1.00 76.81 103 SER A C 1
ATOM 828 O O . SER A 1 103 ? 10.858 16.679 3.805 1.00 76.81 103 SER A O 1
ATOM 830 N N . ASP A 1 104 ? 11.903 18.682 3.834 1.00 74.88 104 ASP A N 1
ATOM 831 C CA . ASP A 1 104 ? 12.107 18.840 2.379 1.00 74.88 104 ASP A CA 1
ATOM 832 C C . ASP A 1 104 ? 10.962 18.270 1.508 1.00 74.88 104 ASP A C 1
ATOM 834 O O . ASP A 1 104 ? 11.172 17.542 0.540 1.00 74.88 104 ASP A O 1
ATOM 838 N N . ILE A 1 105 ? 9.717 18.533 1.931 1.00 84.69 105 ILE A N 1
ATOM 839 C CA . ILE A 1 105 ? 8.503 18.064 1.258 1.00 84.69 105 ILE A CA 1
ATOM 840 C C . ILE A 1 105 ? 8.167 19.089 0.180 1.00 84.69 105 ILE A C 1
ATOM 842 O O . ILE A 1 105 ? 7.985 20.272 0.482 1.00 84.69 105 ILE A O 1
ATOM 846 N N . SER A 1 106 ? 8.071 18.648 -1.074 1.00 89.50 106 SER A N 1
ATOM 847 C CA . SER A 1 106 ? 7.699 19.539 -2.174 1.00 89.50 106 SER A CA 1
ATOM 848 C C . 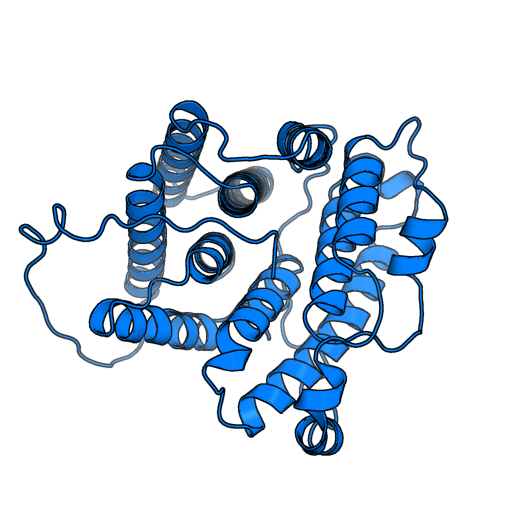SER A 1 106 ? 6.261 20.050 -2.014 1.00 89.50 106 SER A C 1
ATOM 850 O O . SER A 1 106 ? 5.431 19.419 -1.358 1.00 89.50 106 SER A O 1
ATOM 852 N N . GLY A 1 107 ? 5.928 21.179 -2.650 1.00 91.62 107 GLY A N 1
ATOM 853 C CA . GLY A 1 107 ? 4.559 21.715 -2.614 1.00 91.62 107 GLY A CA 1
ATOM 854 C C . GLY A 1 107 ? 3.510 20.699 -3.085 1.00 91.62 107 GLY A C 1
ATOM 855 O O . GLY A 1 107 ? 2.473 20.553 -2.444 1.00 91.62 107 GLY A O 1
ATOM 856 N N . LEU A 1 108 ? 3.834 19.930 -4.133 1.00 92.06 108 LEU A N 1
ATOM 857 C CA . LEU A 1 108 ? 2.986 18.855 -4.655 1.00 92.06 108 LEU A CA 1
ATOM 858 C C . LEU A 1 108 ? 2.783 17.735 -3.624 1.00 92.06 108 LEU A C 1
ATOM 860 O O . LEU A 1 108 ? 1.660 17.310 -3.377 1.00 92.06 108 LEU A O 1
ATOM 864 N N . GLN A 1 109 ? 3.862 17.273 -2.989 1.00 93.19 109 GLN A N 1
ATOM 865 C CA . GLN A 1 109 ? 3.781 16.225 -1.967 1.00 93.19 109 GLN A CA 1
ATOM 866 C C . GLN A 1 109 ? 2.973 16.680 -0.756 1.00 93.19 109 GLN A C 1
ATOM 868 O O . GLN A 1 109 ? 2.218 15.896 -0.191 1.00 93.19 109 GLN A O 1
ATOM 873 N N . LYS A 1 110 ? 3.100 17.950 -0.369 1.00 92.62 110 LYS A N 1
ATOM 874 C CA . LYS A 1 110 ? 2.310 18.517 0.720 1.00 92.62 110 LYS A CA 1
ATOM 875 C C . LYS A 1 110 ? 0.816 18.506 0.393 1.00 92.62 110 LYS A C 1
ATOM 877 O O . LYS A 1 110 ? 0.030 18.059 1.218 1.00 92.62 110 LYS A O 1
ATOM 882 N N . GLU A 1 111 ? 0.439 18.912 -0.818 1.00 93.12 111 GLU A N 1
ATOM 883 C CA . GLU A 1 111 ? -0.953 18.865 -1.280 1.00 93.12 111 GLU A CA 1
ATOM 884 C C . GLU A 1 111 ? -1.524 17.439 -1.246 1.00 93.12 111 GLU A C 1
ATOM 886 O O . GLU A 1 111 ? -2.646 17.233 -0.782 1.00 93.12 111 GLU A O 1
ATOM 891 N N . ILE A 1 112 ? -0.734 16.445 -1.667 1.00 95.38 112 ILE A N 1
ATOM 892 C CA . ILE A 1 112 ? -1.119 15.032 -1.571 1.00 95.38 112 ILE A CA 1
ATOM 893 C C . ILE A 1 112 ? -1.330 14.641 -0.105 1.00 95.38 112 ILE A C 1
ATOM 895 O O . ILE A 1 112 ? -2.393 14.136 0.245 1.00 95.38 112 ILE A O 1
ATOM 899 N N . LEU A 1 113 ? -0.350 14.895 0.765 1.00 94.44 113 LEU A N 1
ATOM 900 C CA . LEU A 1 113 ? -0.369 14.471 2.171 1.00 94.44 113 LEU A CA 1
ATOM 901 C C . LEU A 1 113 ? -1.458 15.159 3.008 1.00 94.44 113 LEU A C 1
ATOM 903 O O . LEU A 1 113 ? -1.958 14.564 3.962 1.00 94.44 113 LEU A O 1
ATOM 907 N N . ASP A 1 114 ? -1.843 16.385 2.661 1.00 92.94 114 ASP A N 1
ATOM 908 C CA . ASP A 1 114 ? -2.897 17.119 3.365 1.00 92.94 114 ASP A CA 1
ATOM 909 C C . ASP A 1 114 ? -4.302 16.549 3.081 1.00 92.94 114 ASP A C 1
ATOM 911 O O . ASP A 1 114 ? -5.227 16.767 3.871 1.00 92.94 114 ASP A O 1
ATOM 915 N N . ASN A 1 115 ? -4.474 15.802 1.982 1.00 94.19 115 ASN A N 1
ATOM 916 C CA . ASN A 1 115 ? -5.777 15.298 1.537 1.00 94.19 115 ASN A CA 1
ATOM 917 C C . ASN A 1 115 ? -5.873 13.760 1.515 1.00 94.19 115 ASN A C 1
ATOM 919 O O . ASN A 1 115 ? -6.932 13.218 1.845 1.00 94.19 115 ASN A O 1
ATOM 923 N N . ALA A 1 116 ? -4.788 13.053 1.176 1.00 94.44 116 ALA A N 1
ATOM 924 C CA . ALA A 1 116 ? -4.754 11.599 1.023 1.00 94.44 116 ALA A CA 1
ATOM 925 C C . ALA A 1 116 ? -5.272 10.884 2.277 1.00 94.44 116 ALA A C 1
ATOM 927 O O . ALA A 1 116 ? -4.729 11.037 3.371 1.00 94.44 116 ALA A O 1
ATOM 928 N N . PHE A 1 117 ? -6.341 10.102 2.107 1.00 95.12 117 PHE A N 1
ATOM 929 C CA . PHE A 1 117 ? -7.014 9.359 3.177 1.00 95.12 117 PHE A CA 1
ATOM 930 C C . PHE A 1 117 ? -7.473 10.207 4.380 1.00 95.12 117 PHE A C 1
ATOM 932 O O . PHE A 1 117 ? -7.674 9.679 5.476 1.00 95.12 117 PHE A O 1
ATOM 939 N N . GLN A 1 118 ? -7.628 11.524 4.216 1.00 92.81 118 GLN A N 1
ATOM 940 C CA . GLN A 1 118 ? -8.137 12.422 5.262 1.00 92.81 118 GLN A CA 1
ATOM 941 C C . GLN A 1 118 ? -9.430 13.128 4.846 1.00 92.81 118 GLN A C 1
ATOM 943 O O . GLN A 1 118 ? -10.277 13.384 5.701 1.00 92.81 118 GLN A O 1
ATOM 948 N N . ARG A 1 119 ? -9.582 13.461 3.559 1.00 90.62 119 ARG A N 1
ATOM 949 C CA . ARG A 1 119 ? -10.740 14.181 3.009 1.00 90.62 119 ARG A CA 1
ATOM 950 C C . ARG A 1 119 ? -11.322 13.429 1.824 1.00 90.62 119 ARG A C 1
ATOM 952 O O . ARG A 1 119 ? -10.573 12.764 1.117 1.00 90.62 119 ARG A O 1
ATOM 959 N N . ASN A 1 120 ? -12.633 13.568 1.618 1.00 92.50 120 ASN A N 1
ATOM 960 C CA . ASN A 1 120 ? -13.342 13.007 0.464 1.00 92.50 120 ASN A CA 1
ATOM 961 C C . ASN A 1 120 ? -13.089 11.499 0.319 1.00 92.50 120 ASN A C 1
ATOM 963 O O . ASN A 1 120 ? -12.753 11.000 -0.753 1.00 92.50 120 ASN A O 1
ATOM 967 N N . VAL A 1 121 ? -13.163 10.788 1.446 1.00 94.88 121 VAL A N 1
ATOM 968 C CA . VAL A 1 121 ? -12.764 9.385 1.557 1.00 94.88 121 VAL A CA 1
ATOM 969 C C . VAL A 1 121 ? -13.994 8.491 1.607 1.00 94.88 121 VAL A C 1
ATOM 971 O O . VAL A 1 121 ? -14.884 8.692 2.435 1.00 94.88 121 VAL A O 1
ATOM 974 N N . LEU A 1 122 ? -13.990 7.458 0.776 1.00 95.62 122 LEU A N 1
ATOM 975 C CA . LEU A 1 122 ? -14.913 6.338 0.841 1.00 95.62 122 LEU A CA 1
ATOM 976 C C . LEU A 1 122 ? -14.281 5.214 1.671 1.00 95.62 122 LEU A C 1
ATOM 978 O O . LEU A 1 122 ? -13.181 4.758 1.372 1.00 95.62 122 LEU A O 1
ATOM 982 N N . LEU A 1 123 ? -14.975 4.772 2.722 1.00 95.38 123 LEU A N 1
ATOM 983 C CA . LEU A 1 123 ? -14.570 3.604 3.508 1.00 95.38 123 LEU A CA 1
ATOM 984 C C . LEU A 1 123 ? -15.206 2.351 2.919 1.00 95.38 123 LEU A C 1
ATOM 986 O O . LEU A 1 123 ? -16.422 2.314 2.713 1.00 95.38 123 LEU A O 1
ATOM 990 N N . LEU A 1 124 ? -14.382 1.335 2.682 1.00 94.38 124 LEU A N 1
ATOM 991 C CA . LEU A 1 124 ? -14.815 0.044 2.166 1.00 94.38 124 LEU A CA 1
ATOM 992 C C . LEU A 1 124 ? -14.640 -1.043 3.234 1.00 94.38 124 LEU A C 1
ATOM 994 O O . LEU A 1 124 ? -13.726 -0.964 4.059 1.00 94.38 124 LEU A O 1
ATOM 998 N N . PRO A 1 125 ? -15.509 -2.069 3.264 1.00 93.62 125 PRO A N 1
ATOM 999 C CA . PRO A 1 125 ? -15.379 -3.148 4.230 1.00 93.62 125 PRO A CA 1
ATOM 1000 C C . PRO A 1 125 ? -14.064 -3.909 3.991 1.00 93.62 125 PRO A C 1
ATOM 1002 O O . PRO A 1 125 ? -13.870 -4.471 2.909 1.00 93.62 125 PRO A O 1
ATOM 1005 N N . PRO A 1 126 ? -13.156 -3.962 4.982 1.00 92.19 126 PRO A N 1
ATOM 1006 C CA . PRO A 1 126 ? -11.916 -4.705 4.837 1.00 92.19 126 PRO A CA 1
ATOM 1007 C C . PRO A 1 126 ? -12.231 -6.205 4.810 1.00 92.19 126 PRO A C 1
ATOM 1009 O O . PRO A 1 126 ? -13.029 -6.695 5.610 1.00 92.19 126 PRO A O 1
ATOM 1012 N N . SER A 1 127 ? -11.617 -6.941 3.886 1.00 93.00 127 SER A N 1
ATOM 1013 C CA . SER A 1 127 ? -11.823 -8.385 3.748 1.00 93.00 127 SER A CA 1
ATOM 1014 C C . SER A 1 127 ? -10.548 -9.081 3.295 1.00 93.00 127 SER A C 1
ATOM 1016 O O . SER A 1 127 ? -9.766 -8.515 2.535 1.00 93.00 127 SER A O 1
ATOM 1018 N N . LEU A 1 128 ? -10.350 -10.312 3.764 1.00 95.44 128 LEU A N 1
ATOM 1019 C CA . LEU A 1 128 ? -9.259 -11.178 3.335 1.00 95.44 128 LEU A CA 1
ATOM 1020 C C . LEU A 1 128 ? -9.781 -12.151 2.265 1.00 95.44 128 LEU A C 1
ATOM 1022 O O . LEU A 1 128 ? -10.811 -12.804 2.437 1.00 95.44 128 LEU A O 1
ATOM 1026 N N . LYS A 1 129 ? -9.080 -12.217 1.137 1.00 95.88 129 LYS A N 1
ATOM 1027 C CA . LYS A 1 129 ? -9.428 -12.961 -0.074 1.00 95.88 129 LYS A CA 1
ATOM 1028 C C . LYS A 1 129 ? -8.451 -14.121 -0.221 1.00 95.88 129 LYS A C 1
ATOM 1030 O O . LYS A 1 129 ? -7.266 -13.914 -0.478 1.00 95.88 129 LYS A O 1
ATOM 1035 N N . TYR A 1 130 ? -8.953 -15.339 -0.056 1.00 94.81 130 TYR A N 1
ATOM 1036 C CA . TYR A 1 130 ? -8.153 -16.561 -0.128 1.00 94.81 130 TYR A CA 1
ATOM 1037 C C . TYR A 1 130 ? -8.209 -17.183 -1.522 1.00 94.81 130 TYR A C 1
ATOM 1039 O O . TYR A 1 130 ? -9.298 -17.390 -2.056 1.00 94.81 130 TYR A O 1
ATOM 1047 N N . GLY A 1 131 ? -7.046 -17.516 -2.091 1.00 92.94 131 GLY A N 1
ATOM 1048 C CA . GLY A 1 131 ? -6.954 -18.208 -3.382 1.00 92.94 131 GLY A CA 1
ATOM 1049 C C . GLY A 1 131 ? -7.563 -17.408 -4.533 1.00 92.94 131 GLY A C 1
ATOM 1050 O O . GLY A 1 131 ? -8.091 -17.983 -5.484 1.00 92.94 131 GLY A O 1
ATOM 1051 N N . ALA A 1 132 ? -7.559 -16.079 -4.419 1.00 94.50 132 ALA A N 1
ATOM 1052 C CA . ALA A 1 132 ? -8.167 -15.203 -5.411 1.00 94.50 132 ALA A CA 1
ATOM 1053 C C . ALA A 1 132 ? -7.244 -14.978 -6.615 1.00 94.50 132 ALA A C 1
ATOM 1055 O O . ALA A 1 132 ? -7.726 -14.570 -7.679 1.00 94.50 132 ALA A O 1
ATOM 1056 N N . LEU A 1 133 ? -5.945 -15.241 -6.445 1.00 95.94 133 LEU A N 1
ATOM 1057 C CA . LEU A 1 133 ? -4.904 -15.018 -7.437 1.00 95.94 133 LEU A CA 1
ATOM 1058 C C . LEU A 1 133 ? -4.357 -16.334 -7.996 1.00 95.94 133 LEU A C 1
ATOM 1060 O O . LEU A 1 133 ? -4.425 -17.394 -7.373 1.00 95.94 133 LEU A O 1
ATOM 1064 N N . ASN A 1 134 ? -3.794 -16.265 -9.199 1.00 91.75 134 ASN A N 1
ATOM 1065 C CA . ASN A 1 134 ? -3.172 -17.402 -9.858 1.00 91.75 134 ASN A CA 1
ATOM 1066 C C . ASN A 1 134 ? -1.752 -17.627 -9.321 1.00 91.75 134 ASN A C 1
ATOM 1068 O O . ASN A 1 134 ? -0.771 -17.165 -9.902 1.00 91.75 134 ASN A O 1
ATOM 1072 N N . ALA A 1 135 ? -1.642 -18.380 -8.227 1.00 80.81 135 ALA A N 1
ATOM 1073 C CA . ALA A 1 135 ? -0.354 -18.744 -7.634 1.00 80.81 135 ALA A CA 1
ATOM 1074 C C . ALA A 1 135 ? 0.525 -19.638 -8.534 1.00 80.81 135 ALA A C 1
ATOM 1076 O O . ALA A 1 135 ? 1.728 -19.725 -8.304 1.00 80.81 135 ALA A O 1
ATOM 1077 N N . ASN A 1 136 ? -0.057 -20.267 -9.562 1.00 81.38 136 ASN A N 1
ATOM 1078 C CA . ASN A 1 136 ? 0.618 -21.214 -10.455 1.00 81.38 136 ASN A CA 1
ATOM 1079 C C . ASN A 1 136 ? 1.045 -20.586 -11.794 1.00 81.38 136 ASN A C 1
ATOM 1081 O O . ASN A 1 136 ? 1.332 -21.309 -12.746 1.00 81.38 136 ASN A O 1
ATOM 1085 N N . ALA A 1 137 ? 1.024 -19.257 -11.915 1.00 83.94 137 ALA A N 1
ATOM 1086 C CA . ALA A 1 137 ? 1.471 -18.585 -13.131 1.00 83.94 137 ALA A CA 1
ATOM 1087 C C . ALA A 1 137 ? 2.960 -18.877 -13.408 1.00 83.94 137 ALA A C 1
ATOM 1089 O O . ALA A 1 137 ? 3.778 -18.777 -12.495 1.00 83.94 137 ALA A O 1
ATOM 1090 N N . GLU A 1 138 ? 3.310 -19.192 -14.664 1.00 90.12 138 GLU A N 1
ATOM 1091 C CA . GLU A 1 138 ? 4.707 -19.404 -15.086 1.00 90.12 138 GLU A CA 1
ATOM 1092 C C . GLU A 1 138 ? 5.551 -18.160 -14.768 1.00 90.12 138 GLU A C 1
ATOM 1094 O O . GLU A 1 138 ? 5.290 -17.076 -15.291 1.00 90.12 138 GLU A O 1
ATOM 1099 N N . TYR A 1 139 ? 6.582 -18.307 -13.935 1.00 92.81 139 TYR A N 1
ATOM 1100 C CA . TYR A 1 139 ? 7.459 -17.207 -13.511 1.00 92.81 139 TYR A CA 1
ATOM 1101 C C . TYR A 1 139 ? 8.930 -17.453 -13.864 1.00 92.81 139 TYR A C 1
ATOM 1103 O O . TYR A 1 139 ? 9.751 -16.545 -13.765 1.00 92.81 139 TYR A O 1
ATOM 1111 N N . GLU A 1 140 ? 9.287 -18.653 -14.313 1.00 92.81 140 GLU A N 1
ATOM 1112 C CA . GLU A 1 140 ? 10.665 -19.082 -14.554 1.00 92.81 140 GLU A CA 1
ATOM 1113 C C . GLU A 1 140 ? 11.330 -18.237 -15.645 1.00 92.81 140 GLU A C 1
ATOM 1115 O O . GLU A 1 140 ? 12.461 -17.780 -15.490 1.00 92.81 140 GLU A O 1
ATOM 1120 N N . LYS A 1 141 ? 10.598 -17.953 -16.730 1.00 91.69 141 LYS A N 1
ATOM 1121 C CA . LYS A 1 141 ?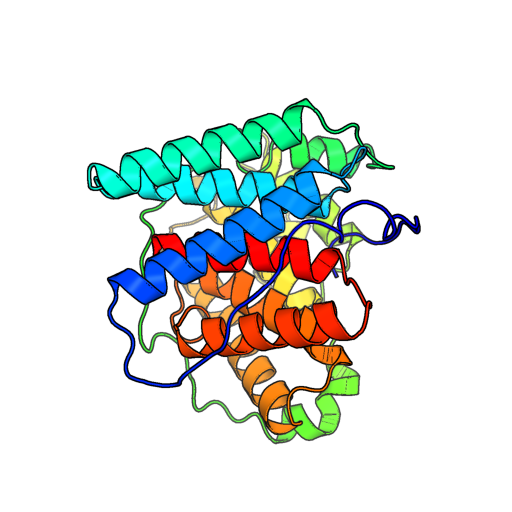 11.075 -17.074 -17.812 1.00 91.69 141 LYS A CA 1
ATOM 1122 C C . LYS A 1 141 ? 11.292 -15.640 -17.329 1.00 91.69 141 LYS A C 1
ATOM 1124 O O . LYS A 1 141 ? 12.234 -14.985 -17.770 1.00 91.69 141 LYS A O 1
ATOM 1129 N N . LEU A 1 142 ? 10.432 -15.168 -16.424 1.00 92.94 142 LEU A N 1
ATOM 1130 C CA . LEU A 1 142 ? 10.559 -13.847 -15.819 1.00 92.94 142 LEU A CA 1
ATOM 1131 C C . LEU A 1 142 ? 11.785 -13.794 -14.902 1.00 92.94 142 LEU A C 1
ATOM 1133 O O . LEU A 1 142 ? 12.560 -12.851 -15.000 1.00 92.94 142 LEU A O 1
ATOM 1137 N N . ALA A 1 143 ? 12.004 -14.822 -14.077 1.00 94.25 143 ALA A N 1
ATOM 1138 C CA . ALA A 1 143 ? 13.132 -14.898 -13.150 1.00 94.25 143 ALA A CA 1
ATOM 1139 C C . ALA A 1 143 ? 14.491 -14.773 -13.856 1.00 94.25 143 ALA A C 1
ATOM 1141 O O . ALA A 1 143 ? 15.356 -14.046 -13.372 1.00 94.25 143 ALA A O 1
ATOM 1142 N N . ILE A 1 144 ? 14.656 -15.404 -15.027 1.00 94.06 144 ILE A N 1
ATOM 1143 C CA . ILE A 1 144 ? 15.901 -15.353 -15.821 1.00 94.06 144 ILE A CA 1
ATOM 1144 C C . ILE A 1 144 ? 16.299 -13.911 -16.171 1.00 94.06 144 ILE A C 1
ATOM 1146 O O . ILE A 1 144 ? 17.478 -13.571 -16.129 1.00 94.06 144 ILE A O 1
ATOM 1150 N N . ASN A 1 145 ? 15.323 -13.061 -16.494 1.00 93.44 145 ASN A N 1
ATOM 1151 C CA . ASN A 1 145 ? 15.554 -11.708 -17.005 1.00 93.44 145 ASN A CA 1
ATOM 1152 C C . ASN A 1 145 ? 15.038 -10.612 -16.061 1.00 93.44 145 ASN A C 1
ATOM 1154 O O . ASN A 1 145 ? 14.953 -9.450 -16.458 1.00 93.44 145 ASN A O 1
ATOM 1158 N N . TYR A 1 146 ? 14.696 -10.948 -14.814 1.00 94.06 146 TYR A N 1
ATOM 1159 C CA . TYR A 1 146 ? 13.966 -10.042 -13.924 1.00 94.06 146 TYR A CA 1
ATOM 1160 C C . TYR A 1 146 ? 14.699 -8.717 -13.686 1.00 94.06 146 TYR A C 1
ATOM 1162 O O . TYR A 1 146 ? 14.090 -7.653 -13.647 1.00 94.06 146 TYR A O 1
ATOM 1170 N N . GLU A 1 147 ? 16.029 -8.760 -13.611 1.00 93.19 147 GLU A N 1
ATOM 1171 C CA . GLU A 1 147 ? 16.863 -7.567 -13.456 1.00 93.19 147 GLU A CA 1
ATOM 1172 C C . GLU A 1 147 ? 16.701 -6.554 -14.596 1.00 93.19 147 GLU A C 1
ATOM 1174 O O . GLU A 1 147 ? 16.778 -5.353 -14.347 1.00 93.19 147 GLU A O 1
ATOM 1179 N N . SER A 1 148 ? 16.415 -7.013 -15.816 1.00 92.50 148 SER A N 1
ATOM 1180 C CA . SER A 1 148 ? 16.148 -6.123 -16.951 1.00 92.50 148 SER A CA 1
ATOM 1181 C C . SER A 1 148 ? 14.749 -5.500 -16.919 1.00 92.50 148 SER A C 1
ATOM 1183 O O . SER A 1 148 ? 14.554 -4.430 -17.488 1.00 92.50 148 SER A O 1
ATOM 1185 N N . PHE A 1 149 ? 13.803 -6.127 -16.212 1.00 90.56 149 PHE A N 1
ATOM 1186 C CA . PHE A 1 149 ? 12.390 -5.743 -16.217 1.00 90.56 149 PHE A CA 1
ATOM 1187 C C . PHE A 1 149 ? 11.939 -4.976 -14.979 1.00 90.56 149 PHE A C 1
ATOM 1189 O O . PHE A 1 149 ? 10.971 -4.239 -15.064 1.00 90.56 149 PHE A O 1
ATOM 1196 N N . VAL A 1 150 ? 12.629 -5.095 -13.840 1.00 89.38 150 VAL A N 1
ATOM 1197 C CA . VAL A 1 150 ? 12.190 -4.604 -12.513 1.00 89.38 150 VAL A CA 1
ATOM 1198 C C . VAL A 1 150 ? 11.808 -3.111 -12.430 1.00 89.38 150 VAL A C 1
ATOM 1200 O O . VAL A 1 150 ? 11.228 -2.683 -11.437 1.00 89.38 150 VAL A O 1
ATOM 1203 N N . ASN A 1 151 ? 12.123 -2.310 -13.451 1.00 86.25 151 ASN A N 1
ATOM 1204 C CA . ASN A 1 151 ? 11.735 -0.902 -13.543 1.00 86.25 151 ASN A CA 1
ATOM 1205 C C . ASN A 1 151 ? 11.065 -0.527 -14.880 1.00 86.25 151 ASN A C 1
ATOM 1207 O O . ASN A 1 151 ? 11.052 0.646 -15.257 1.00 86.25 151 ASN A O 1
ATOM 1211 N N . GLU A 1 152 ? 10.585 -1.503 -15.645 1.00 93.31 152 GLU A N 1
ATOM 1212 C CA . GLU A 1 152 ? 9.936 -1.259 -16.928 1.00 93.31 152 GLU A CA 1
ATOM 1213 C C . GLU A 1 152 ? 8.460 -0.882 -16.741 1.00 93.31 152 GLU A C 1
ATOM 1215 O O . GLU A 1 152 ? 7.755 -1.411 -15.878 1.00 93.31 152 GLU A O 1
ATOM 1220 N N . GLY A 1 153 ? 7.996 0.041 -17.585 1.00 94.31 153 GLY A N 1
ATOM 1221 C CA . GLY A 1 153 ? 6.603 0.459 -17.674 1.00 94.31 153 GLY A CA 1
ATOM 1222 C C . GLY A 1 153 ? 6.346 1.861 -17.131 1.00 94.31 153 GLY A C 1
ATOM 1223 O O . GLY A 1 153 ? 7.236 2.712 -17.054 1.00 94.31 153 GLY A O 1
ATOM 1224 N N . MET A 1 154 ? 5.085 2.113 -16.791 1.00 94.06 154 MET A N 1
ATOM 1225 C CA . MET A 1 154 ? 4.569 3.408 -16.342 1.00 94.06 154 MET A CA 1
ATOM 1226 C C . MET A 1 154 ? 3.627 3.222 -15.142 1.00 94.06 154 MET A C 1
ATOM 1228 O O . MET A 1 154 ? 2.984 2.178 -15.047 1.00 94.06 154 MET A O 1
ATOM 1232 N N . PRO A 1 155 ? 3.476 4.229 -14.262 1.00 95.69 155 PRO A N 1
ATOM 1233 C CA . PRO A 1 155 ? 4.078 5.561 -14.322 1.00 95.69 155 PRO A CA 1
ATOM 1234 C C . PRO A 1 155 ? 5.469 5.637 -13.687 1.00 95.69 155 PRO A C 1
ATOM 1236 O O . PRO A 1 155 ? 5.791 4.908 -12.755 1.00 95.69 155 PRO A O 1
ATOM 1239 N N . ASN A 1 156 ? 6.271 6.610 -14.128 1.00 93.25 156 ASN A N 1
ATOM 1240 C CA . ASN A 1 156 ? 7.410 7.061 -13.329 1.00 93.25 156 ASN A CA 1
ATOM 1241 C C . ASN A 1 156 ? 6.937 7.874 -12.106 1.00 93.25 156 ASN A C 1
ATOM 1243 O O . ASN A 1 156 ? 5.781 8.294 -12.022 1.00 93.25 156 ASN A O 1
ATOM 1247 N N . ARG A 1 157 ? 7.859 8.152 -11.177 1.00 87.69 157 ARG A N 1
ATOM 1248 C CA . ARG A 1 157 ? 7.583 8.880 -9.927 1.00 87.69 157 ARG A CA 1
ATOM 1249 C C . ARG A 1 157 ? 6.829 10.196 -10.139 1.00 87.69 157 ARG A C 1
ATOM 1251 O O . ARG A 1 157 ? 5.810 10.415 -9.500 1.00 87.69 157 ARG A O 1
ATOM 1258 N N . THR A 1 158 ? 7.308 11.060 -11.030 1.00 93.12 158 THR A N 1
ATOM 1259 C CA . THR A 1 158 ? 6.713 12.390 -11.244 1.00 93.12 158 THR A CA 1
ATOM 1260 C C . THR A 1 158 ? 5.279 12.287 -11.751 1.00 93.12 158 THR A C 1
ATOM 1262 O O . THR A 1 158 ? 4.398 12.997 -11.274 1.00 93.12 158 THR A O 1
ATOM 1265 N N . VAL A 1 159 ? 5.040 11.381 -12.702 1.00 95.69 159 VAL A N 1
ATOM 1266 C CA . VAL A 1 159 ? 3.702 11.135 -13.249 1.00 95.69 159 VAL A CA 1
ATOM 1267 C C . VAL A 1 159 ? 2.785 10.540 -12.179 1.00 95.69 159 VAL A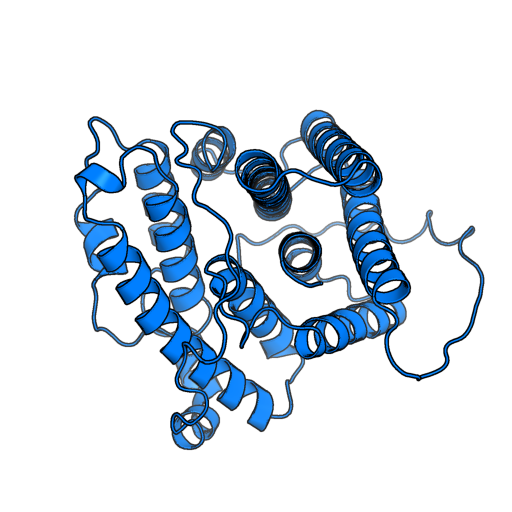 C 1
ATOM 1269 O O . VAL A 1 159 ? 1.632 10.946 -12.063 1.00 95.69 159 VAL A O 1
ATOM 1272 N N . SER A 1 160 ? 3.305 9.633 -11.351 1.00 95.94 160 SER A N 1
ATOM 1273 C CA . SER A 1 160 ? 2.558 9.067 -10.232 1.00 95.94 160 SER A CA 1
ATOM 1274 C C . SER A 1 160 ? 2.152 10.126 -9.208 1.00 95.94 160 SER A C 1
ATOM 1276 O O . SER A 1 160 ? 0.985 10.168 -8.837 1.00 95.94 160 SER A O 1
ATOM 1278 N N . ASP A 1 161 ? 3.073 10.988 -8.768 1.00 95.56 161 ASP A N 1
ATOM 1279 C CA . ASP A 1 161 ? 2.778 12.048 -7.791 1.00 95.56 161 ASP A CA 1
ATOM 1280 C C . ASP A 1 161 ? 1.726 13.017 -8.351 1.00 95.56 161 ASP A C 1
ATOM 1282 O O . ASP A 1 161 ? 0.781 13.402 -7.663 1.00 95.56 161 ASP A O 1
ATOM 1286 N N . GLN A 1 162 ? 1.838 13.361 -9.635 1.00 96.00 162 GLN A N 1
ATOM 1287 C CA . GLN A 1 162 ? 0.856 14.194 -10.320 1.00 96.00 162 GLN A CA 1
ATOM 1288 C C . GLN A 1 162 ? -0.536 13.540 -10.331 1.00 96.00 162 GLN A C 1
ATOM 1290 O O . GLN A 1 162 ? -1.524 14.206 -10.024 1.00 96.00 162 GLN A O 1
ATOM 1295 N N . CYS A 1 163 ? -0.619 12.234 -10.595 1.00 97.25 163 CYS A N 1
ATOM 1296 C CA . CYS A 1 163 ? -1.889 11.516 -10.536 1.00 97.25 163 CYS A CA 1
ATOM 1297 C C . CYS A 1 163 ? -2.438 11.368 -9.118 1.00 97.25 163 CYS A C 1
ATOM 1299 O O . CYS A 1 163 ? -3.642 11.508 -8.930 1.00 97.25 163 CYS A O 1
ATOM 1301 N N . MET A 1 164 ? -1.591 11.160 -8.106 1.00 97.31 164 MET A N 1
ATOM 1302 C CA . MET A 1 164 ? -2.035 11.169 -6.710 1.00 97.31 164 MET A CA 1
ATOM 1303 C C . MET A 1 164 ? -2.667 12.514 -6.347 1.00 97.31 164 MET A C 1
ATOM 1305 O O . MET A 1 164 ? -3.733 12.532 -5.733 1.00 97.31 164 MET A O 1
ATOM 1309 N N . ARG A 1 165 ? -2.062 13.634 -6.771 1.00 95.81 165 ARG A N 1
ATOM 1310 C CA . ARG A 1 165 ? -2.629 14.974 -6.565 1.00 95.81 165 ARG A CA 1
ATOM 1311 C C . ARG A 1 165 ? -3.986 15.126 -7.249 1.00 95.81 165 ARG A C 1
ATOM 1313 O O . ARG A 1 165 ? -4.931 15.611 -6.631 1.00 95.81 165 ARG A O 1
ATOM 1320 N N . ASP A 1 166 ? -4.099 14.686 -8.499 1.00 96.06 166 ASP A N 1
ATOM 1321 C CA . ASP A 1 166 ? -5.353 14.773 -9.252 1.00 96.06 166 ASP A CA 1
ATOM 1322 C C . ASP A 1 166 ? -6.460 13.898 -8.628 1.00 96.06 166 ASP A C 1
ATOM 1324 O O . ASP A 1 166 ? -7.618 14.316 -8.595 1.00 96.06 166 ASP A O 1
ATOM 1328 N N . ILE A 1 167 ? -6.114 12.734 -8.063 1.00 96.75 167 ILE A N 1
ATOM 1329 C CA . ILE A 1 167 ? -7.051 11.864 -7.334 1.00 96.75 167 ILE A CA 1
ATOM 1330 C C . ILE A 1 167 ? -7.533 12.522 -6.039 1.00 96.75 167 ILE A C 1
ATOM 1332 O O . ILE A 1 167 ? -8.732 12.525 -5.776 1.00 96.75 167 ILE A O 1
ATOM 1336 N N . VAL A 1 168 ? -6.637 13.081 -5.216 1.00 95.31 168 VAL A N 1
ATOM 1337 C CA . VAL A 1 168 ? -7.056 13.654 -3.921 1.00 95.31 168 VAL A CA 1
ATOM 1338 C C . VAL A 1 168 ? -7.848 14.956 -4.068 1.00 95.31 168 VAL A C 1
ATOM 1340 O O . VAL A 1 168 ? -8.651 15.270 -3.194 1.00 95.31 168 VAL A O 1
ATOM 1343 N N . ALA A 1 169 ? -7.641 15.710 -5.152 1.00 92.75 169 ALA A N 1
ATOM 1344 C CA . ALA A 1 169 ? -8.365 16.954 -5.415 1.00 92.75 169 ALA A CA 1
ATOM 1345 C C . ALA A 1 169 ? -9.686 16.739 -6.177 1.00 92.75 169 ALA A C 1
ATOM 1347 O O . ALA A 1 169 ? -10.635 17.491 -5.965 1.00 92.75 169 ALA A O 1
ATOM 1348 N N . MET A 1 170 ? -9.709 15.759 -7.089 1.00 91.56 170 MET A N 1
ATOM 1349 C CA . MET A 1 170 ? -10.773 15.375 -8.028 1.00 91.56 170 MET A CA 1
ATOM 1350 C C . MET A 1 170 ? -12.002 16.309 -8.110 1.00 91.56 170 MET A C 1
ATOM 1352 O O . MET A 1 170 ? -13.100 15.964 -7.658 1.00 91.56 170 MET A O 1
ATOM 1356 N N . PRO A 1 171 ? -11.870 17.494 -8.732 1.00 88.31 171 PRO A N 1
ATOM 1357 C CA . PRO A 1 171 ? -12.969 18.445 -8.811 1.00 88.31 171 PRO A CA 1
ATOM 1358 C C . PRO A 1 171 ? -14.108 17.894 -9.674 1.00 88.31 171 PRO A C 1
ATOM 1360 O O . PRO A 1 171 ? -13.896 17.442 -10.801 1.00 88.31 171 PRO A O 1
ATOM 1363 N N . ASN A 1 172 ? -15.340 17.979 -9.164 1.00 91.69 172 ASN A N 1
ATOM 1364 C CA . ASN A 1 172 ? -16.551 17.480 -9.829 1.00 91.69 172 ASN A CA 1
ATOM 1365 C C . ASN A 1 172 ? -16.472 15.993 -10.225 1.00 91.69 172 ASN A C 1
ATOM 1367 O O . ASN A 1 172 ? -17.044 15.609 -11.246 1.00 91.69 172 ASN A O 1
ATOM 1371 N N . CYS A 1 173 ? -15.737 15.181 -9.458 1.00 95.12 173 CYS A N 1
ATOM 1372 C CA . CYS A 1 173 ? -15.561 13.752 -9.714 1.00 95.12 173 CYS A CA 1
ATOM 1373 C C . CYS A 1 173 ? -15.051 13.431 -11.127 1.00 95.12 173 CYS A C 1
ATOM 1375 O O . CYS A 1 173 ? -15.503 12.486 -11.772 1.00 95.12 173 CYS A O 1
ATOM 1377 N N . LYS A 1 174 ? -14.107 14.239 -11.625 1.00 93.44 174 LYS A N 1
ATOM 1378 C CA . LYS A 1 174 ? -13.418 14.011 -12.899 1.00 93.44 174 LYS A CA 1
ATOM 1379 C C . LYS A 1 174 ? -11.938 13.766 -12.661 1.00 93.44 174 LYS A C 1
ATOM 1381 O O . LYS A 1 174 ? -11.244 14.646 -12.153 1.00 93.44 174 LYS A O 1
ATOM 1386 N N . LEU A 1 175 ? -11.456 12.601 -13.086 1.00 93.69 175 LEU A N 1
ATOM 1387 C CA . LEU A 1 175 ? -10.030 12.298 -13.119 1.00 93.69 175 LEU A CA 1
ATOM 1388 C C . LEU A 1 175 ? -9.433 12.680 -14.479 1.00 93.69 175 LEU A C 1
ATOM 1390 O O . LEU A 1 175 ? -10.089 12.566 -15.516 1.00 93.69 175 LEU A O 1
ATOM 1394 N N . ASN A 1 176 ? -8.181 13.139 -14.476 1.00 92.00 176 ASN A N 1
ATOM 1395 C CA . ASN A 1 176 ? -7.429 13.393 -15.701 1.00 92.00 176 ASN A CA 1
ATOM 1396 C C . ASN A 1 176 ? -7.347 12.110 -16.550 1.00 92.00 176 ASN A C 1
ATOM 1398 O O . ASN A 1 176 ? -7.012 11.048 -16.021 1.00 92.00 176 ASN A O 1
ATOM 1402 N N . LEU A 1 177 ? -7.611 12.216 -17.859 1.00 89.12 177 LEU A N 1
ATOM 1403 C CA . LEU A 1 177 ? -7.550 11.083 -18.791 1.00 89.12 177 LEU A CA 1
ATOM 1404 C C . LEU A 1 177 ? -6.196 10.370 -18.741 1.00 89.12 177 LEU A C 1
ATOM 1406 O O . LEU A 1 177 ? -6.169 9.152 -18.654 1.00 89.12 177 LEU A O 1
ATOM 1410 N N . GLY A 1 178 ? -5.087 11.109 -18.648 1.00 92.38 178 GLY A N 1
ATOM 1411 C CA . GLY A 1 178 ? -3.760 10.502 -18.540 1.00 92.38 178 GLY A CA 1
ATOM 1412 C C . GLY A 1 178 ? -3.590 9.638 -17.286 1.00 92.38 178 GLY A C 1
ATOM 1413 O O . GLY A 1 178 ? -2.887 8.635 -17.326 1.00 92.38 178 GLY A O 1
ATOM 1414 N N . CYS A 1 179 ? -4.265 9.969 -16.181 1.00 94.69 179 CYS A N 1
ATOM 1415 C CA . CYS A 1 179 ? -4.251 9.134 -14.978 1.00 94.69 179 CYS A CA 1
ATOM 1416 C C . CYS A 1 179 ? -5.152 7.904 -15.111 1.00 94.69 179 CYS A C 1
ATOM 1418 O O . CYS A 1 179 ? -4.793 6.839 -14.616 1.00 94.69 179 CYS A O 1
ATOM 1420 N N . MET A 1 180 ? -6.281 8.025 -15.815 1.00 93.12 180 MET A N 1
ATOM 1421 C CA . MET A 1 180 ? -7.121 6.873 -16.160 1.00 93.12 180 MET A CA 1
ATOM 1422 C C . MET A 1 180 ? -6.399 5.905 -17.105 1.00 93.12 180 MET A C 1
ATOM 1424 O O . MET A 1 180 ? -6.462 4.693 -16.899 1.00 93.12 180 MET A O 1
ATOM 1428 N N . ASP A 1 181 ? -5.659 6.419 -18.088 1.00 94.69 181 ASP A N 1
ATOM 1429 C CA . ASP A 1 181 ? -4.888 5.610 -19.037 1.00 94.69 181 ASP A CA 1
ATOM 1430 C C . ASP A 1 181 ? -3.815 4.784 -18.312 1.00 94.69 181 ASP A C 1
ATOM 1432 O O . ASP A 1 181 ? -3.617 3.608 -18.606 1.00 94.69 181 ASP A O 1
ATOM 1436 N N . LEU A 1 182 ? -3.170 5.346 -17.284 1.00 94.38 182 LEU A N 1
ATOM 1437 C CA . LEU A 1 182 ? -2.204 4.611 -16.459 1.00 94.38 182 LEU A CA 1
ATOM 1438 C C . LEU A 1 182 ? -2.825 3.449 -15.682 1.00 94.38 182 LEU A C 1
ATOM 1440 O O . LEU A 1 182 ? -2.121 2.487 -15.388 1.00 94.38 182 LEU A O 1
ATOM 1444 N N . LEU A 1 183 ? -4.109 3.532 -15.333 1.00 93.38 183 LEU A N 1
ATOM 1445 C CA . LEU A 1 183 ? -4.830 2.485 -14.603 1.00 93.38 183 LEU A CA 1
ATOM 1446 C C . LEU A 1 183 ? -5.481 1.449 -15.523 1.00 93.38 183 LEU A C 1
ATOM 1448 O O . LEU A 1 183 ? -5.890 0.395 -15.049 1.00 93.38 183 LEU A O 1
ATOM 1452 N N . THR A 1 184 ? -5.587 1.739 -16.818 1.00 91.94 184 THR A N 1
ATOM 1453 C CA . THR A 1 184 ? -6.268 0.881 -17.801 1.00 91.94 184 THR A CA 1
ATOM 1454 C C . THR A 1 184 ? -5.341 0.368 -18.899 1.00 91.94 184 THR A C 1
ATOM 1456 O O . THR A 1 184 ? -5.752 -0.455 -19.711 1.00 91.94 184 THR A O 1
ATOM 1459 N N . THR A 1 185 ? -4.083 0.813 -18.915 1.00 92.00 185 THR A N 1
ATOM 1460 C CA . THR A 1 185 ? -3.081 0.355 -19.876 1.00 92.00 185 THR A CA 1
ATOM 1461 C C . THR A 1 185 ? -2.809 -1.144 -19.758 1.00 92.00 185 THR A C 1
ATOM 1463 O O . THR A 1 185 ? -2.583 -1.679 -18.671 1.00 92.00 185 THR A O 1
ATOM 1466 N N . GLU A 1 186 ? -2.769 -1.808 -20.911 1.00 89.94 186 GLU A N 1
ATOM 1467 C CA . GLU A 1 186 ? -2.336 -3.201 -21.058 1.00 89.94 186 GLU A CA 1
ATOM 1468 C C . GLU A 1 186 ? -0.817 -3.317 -21.273 1.00 89.94 186 GLU A C 1
ATOM 1470 O O . GLU A 1 186 ? -0.285 -4.420 -21.400 1.00 89.94 186 GLU A O 1
ATOM 1475 N N . ALA A 1 187 ? -0.100 -2.186 -21.329 1.00 92.62 187 ALA A N 1
ATOM 1476 C CA . ALA A 1 187 ? 1.345 -2.194 -21.497 1.00 92.62 187 ALA A CA 1
ATOM 1477 C C . ALA A 1 187 ? 2.029 -2.937 -20.330 1.00 92.62 187 ALA A C 1
ATOM 1479 O O . ALA A 1 187 ? 1.616 -2.780 -19.172 1.00 92.62 187 ALA A O 1
ATOM 1480 N N . PRO A 1 188 ? 3.091 -3.719 -20.605 1.00 92.06 188 PRO A N 1
ATOM 1481 C CA . PRO A 1 188 ? 3.868 -4.355 -19.555 1.00 92.06 188 PRO A CA 1
ATOM 1482 C C . PRO A 1 188 ? 4.419 -3.320 -18.569 1.00 92.06 188 PRO A C 1
ATOM 1484 O O . PRO A 1 188 ? 5.081 -2.357 -18.952 1.00 92.06 188 PRO A O 1
ATOM 1487 N N . THR A 1 189 ? 4.144 -3.554 -17.289 1.00 95.31 189 THR A N 1
ATOM 1488 C CA . THR A 1 189 ? 4.637 -2.747 -16.173 1.00 95.31 189 THR A CA 1
ATOM 1489 C C . THR A 1 189 ? 5.006 -3.681 -15.031 1.00 95.31 189 THR A C 1
ATOM 1491 O O . THR A 1 189 ? 4.189 -4.533 -14.659 1.00 95.31 189 THR A O 1
ATOM 1494 N N . TYR A 1 190 ? 6.195 -3.482 -14.470 1.00 95.38 190 TYR A N 1
ATOM 1495 C CA . TYR A 1 190 ? 6.813 -4.342 -13.463 1.00 95.38 190 TYR A CA 1
ATOM 1496 C C . TYR A 1 190 ? 7.330 -3.528 -12.275 1.00 95.38 190 TYR A C 1
ATOM 1498 O O . TYR A 1 190 ? 7.424 -2.299 -12.324 1.00 95.38 190 TYR A O 1
ATOM 1506 N N . GLY A 1 191 ? 7.659 -4.229 -11.196 1.00 95.56 191 GLY A N 1
ATOM 1507 C CA . GLY A 1 191 ? 8.322 -3.703 -10.016 1.00 95.56 191 GLY A CA 1
ATOM 1508 C C . GLY A 1 191 ? 7.675 -2.437 -9.463 1.00 95.56 191 GLY A C 1
ATOM 1509 O O . GLY A 1 191 ? 6.475 -2.419 -9.180 1.00 95.56 191 GLY A O 1
ATOM 1510 N N . TYR A 1 192 ? 8.469 -1.380 -9.279 1.00 94.75 192 TYR A N 1
ATOM 1511 C CA . TYR A 1 192 ? 7.985 -0.152 -8.640 1.00 94.75 192 TYR A CA 1
ATOM 1512 C C . TYR A 1 192 ? 6.925 0.574 -9.482 1.00 94.75 192 TYR A C 1
ATOM 1514 O O . TYR A 1 192 ? 6.000 1.171 -8.947 1.00 94.75 192 TYR A O 1
ATOM 1522 N N . GLN A 1 193 ? 6.982 0.510 -10.808 1.00 96.25 193 GLN A N 1
ATOM 1523 C CA . GLN A 1 193 ? 5.962 1.138 -11.647 1.00 96.25 193 GLN A CA 1
ATOM 1524 C C . GLN A 1 193 ? 4.602 0.456 -11.435 1.00 96.25 193 GLN A C 1
ATOM 1526 O O . GLN A 1 193 ? 3.570 1.128 -11.370 1.00 96.25 193 GLN A O 1
ATOM 1531 N N . ARG A 1 194 ? 4.596 -0.870 -11.234 1.00 96.75 194 ARG A N 1
ATOM 1532 C CA . ARG A 1 194 ? 3.371 -1.629 -10.954 1.00 96.75 194 ARG A CA 1
ATOM 1533 C C . ARG A 1 194 ? 2.817 -1.318 -9.565 1.00 96.75 194 ARG A C 1
ATOM 1535 O O . ARG A 1 194 ? 1.604 -1.156 -9.423 1.00 96.75 194 ARG A O 1
ATOM 1542 N N . THR A 1 195 ? 3.673 -1.189 -8.548 1.00 96.69 195 THR A N 1
ATOM 1543 C CA . THR A 1 195 ? 3.225 -0.789 -7.200 1.00 96.69 195 THR A CA 1
ATOM 1544 C C . THR A 1 195 ? 2.624 0.615 -7.214 1.00 96.69 195 THR A C 1
ATOM 1546 O O . THR A 1 195 ? 1.588 0.836 -6.591 1.00 96.69 195 THR A O 1
ATOM 1549 N N . HIS A 1 196 ? 3.179 1.539 -8.001 1.00 96.38 196 HIS A N 1
ATOM 1550 C CA . HI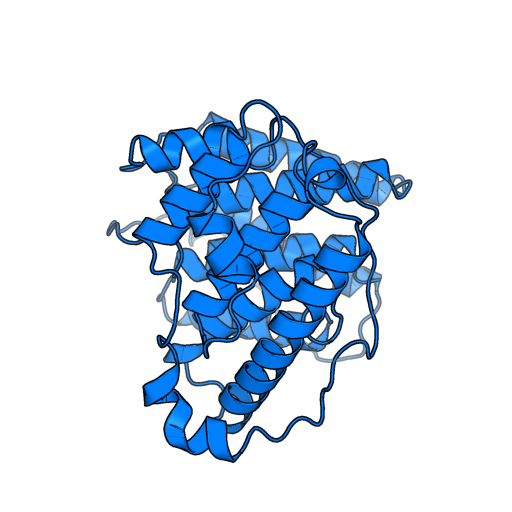S A 1 196 ? 2.610 2.872 -8.188 1.00 96.38 196 HIS A CA 1
ATOM 1551 C C . HIS A 1 196 ? 1.215 2.839 -8.839 1.00 96.38 196 HIS A C 1
ATOM 1553 O O . HIS A 1 196 ? 0.313 3.519 -8.350 1.00 96.38 196 HIS A O 1
ATOM 1559 N N . GLN A 1 197 ? 0.987 2.022 -9.878 1.00 97.69 197 GLN A N 1
ATOM 1560 C CA . GLN A 1 197 ? -0.361 1.839 -10.447 1.00 97.69 197 GLN A CA 1
ATOM 1561 C C . GLN A 1 197 ? -1.356 1.321 -9.402 1.00 97.69 197 GLN A C 1
ATOM 1563 O O . GLN A 1 197 ? -2.480 1.811 -9.322 1.00 97.69 197 GLN A O 1
ATOM 1568 N N . LEU A 1 198 ? -0.942 0.360 -8.574 1.00 98.06 198 LEU A N 1
ATOM 1569 C CA . LEU A 1 198 ? -1.786 -0.182 -7.511 1.00 98.06 198 LEU A CA 1
ATOM 1570 C C . LEU A 1 198 ? -2.075 0.837 -6.397 1.00 98.06 198 LEU A C 1
ATOM 1572 O O . LEU A 1 198 ? -3.200 0.879 -5.910 1.00 98.06 198 LEU A O 1
ATOM 1576 N N . ILE A 1 199 ? -1.112 1.683 -6.010 1.00 97.88 199 ILE A N 1
ATOM 1577 C CA . ILE A 1 199 ? -1.350 2.759 -5.031 1.00 97.88 199 ILE A CA 1
ATOM 1578 C C . ILE A 1 199 ? -2.340 3.782 -5.596 1.00 97.88 199 ILE A C 1
ATOM 1580 O O . ILE A 1 199 ? -3.270 4.178 -4.896 1.00 97.88 199 ILE A O 1
ATOM 1584 N N . LEU A 1 200 ? -2.174 4.182 -6.862 1.00 98.19 200 LEU A N 1
ATOM 1585 C CA . LEU A 1 200 ? -3.118 5.070 -7.545 1.00 98.19 200 LEU A CA 1
ATOM 1586 C C . LEU A 1 200 ? -4.522 4.459 -7.577 1.00 98.19 200 LEU A C 1
ATOM 1588 O O . LEU A 1 200 ? -5.489 5.141 -7.245 1.00 98.19 200 LEU A O 1
ATOM 1592 N N . LEU A 1 201 ? -4.629 3.171 -7.913 1.00 98.31 201 LEU A N 1
ATOM 1593 C CA . LEU A 1 201 ? -5.896 2.448 -7.909 1.00 98.31 201 LEU A CA 1
ATOM 1594 C C . LEU A 1 201 ? -6.528 2.422 -6.512 1.00 98.31 201 LEU A C 1
ATOM 1596 O O . LEU A 1 201 ? -7.712 2.710 -6.382 1.00 98.31 201 LEU A O 1
ATOM 1600 N N . TYR A 1 202 ? -5.738 2.138 -5.474 1.00 98.25 202 TYR A N 1
ATOM 1601 C CA . TYR A 1 202 ? -6.215 2.072 -4.093 1.00 98.25 202 TYR A CA 1
ATOM 1602 C C . TYR A 1 202 ? -6.715 3.433 -3.594 1.00 98.25 202 TYR A C 1
ATOM 1604 O O . TYR A 1 202 ? -7.771 3.521 -2.969 1.00 98.25 202 TYR A O 1
ATOM 1612 N N . MET A 1 203 ? -5.983 4.511 -3.898 1.00 97.94 203 MET A N 1
ATOM 1613 C CA . MET A 1 203 ? -6.404 5.878 -3.580 1.00 97.94 203 MET A CA 1
ATOM 1614 C C . MET A 1 203 ? -7.676 6.271 -4.332 1.00 97.94 203 MET A C 1
ATOM 1616 O O . MET A 1 203 ? -8.533 6.941 -3.760 1.00 97.94 203 MET A O 1
ATOM 1620 N N . LEU A 1 204 ? -7.794 5.869 -5.600 1.00 97.56 204 LEU A N 1
ATOM 1621 C CA . LEU A 1 204 ? -8.962 6.153 -6.423 1.00 97.56 204 LEU A CA 1
ATOM 1622 C C . LEU A 1 204 ? -10.204 5.420 -5.913 1.00 97.56 204 LEU A C 1
ATOM 1624 O O . LEU A 1 204 ? -11.247 6.044 -5.780 1.00 97.56 204 LEU A O 1
ATOM 1628 N N . GLU A 1 205 ? -10.081 4.128 -5.609 1.00 97.38 205 GLU A N 1
ATOM 1629 C CA . GLU A 1 205 ? -11.159 3.281 -5.085 1.00 97.38 205 GLU A CA 1
ATOM 1630 C C . GLU A 1 205 ? -11.712 3.813 -3.750 1.00 97.38 205 GLU A C 1
ATOM 1632 O O . GLU A 1 205 ? -12.921 3.790 -3.522 1.00 97.38 205 GLU A O 1
ATOM 1637 N N . HIS A 1 206 ? -10.841 4.353 -2.892 1.00 97.44 206 HIS A N 1
ATOM 1638 C CA . HIS A 1 206 ? -11.214 4.921 -1.592 1.00 97.44 206 HIS A CA 1
ATOM 1639 C C . HIS A 1 206 ? -11.500 6.429 -1.639 1.00 97.44 206 HIS A C 1
ATOM 1641 O O . HIS A 1 206 ? -11.563 7.085 -0.597 1.00 97.44 206 HIS A O 1
ATOM 1647 N N . ASN A 1 207 ? -11.682 7.009 -2.823 1.00 96.88 207 ASN A N 1
ATOM 1648 C CA . ASN A 1 207 ? -12.160 8.379 -2.968 1.00 96.88 207 ASN A CA 1
ATOM 1649 C C . ASN A 1 207 ? -13.697 8.403 -3.029 1.00 96.88 207 ASN A C 1
ATOM 1651 O O . ASN A 1 207 ? -14.314 7.529 -3.634 1.00 96.88 207 ASN A O 1
ATOM 1655 N N . GLU A 1 208 ? -14.341 9.420 -2.456 1.00 96.12 208 GLU A N 1
ATOM 1656 C CA . GLU A 1 208 ? -15.807 9.570 -2.496 1.00 96.12 208 GLU A CA 1
ATOM 1657 C C . GLU A 1 208 ? -16.362 9.652 -3.927 1.00 96.12 208 GLU A C 1
ATOM 1659 O O . GLU A 1 208 ? -17.513 9.294 -4.168 1.00 96.12 208 GLU A O 1
ATOM 1664 N N . CYS A 1 209 ? -15.529 10.076 -4.883 1.00 96.50 209 CYS A N 1
ATOM 1665 C CA . CYS A 1 209 ? -15.877 10.149 -6.291 1.00 96.50 209 CYS A CA 1
ATOM 1666 C C . CYS A 1 209 ? -15.758 8.816 -7.048 1.00 96.50 209 CYS A C 1
ATOM 1668 O O . CYS A 1 209 ? -16.200 8.753 -8.196 1.00 96.50 209 CYS A O 1
ATOM 1670 N N . ALA A 1 210 ? -15.204 7.751 -6.453 1.00 96.50 210 ALA A N 1
ATOM 1671 C CA . ALA A 1 210 ? -15.018 6.462 -7.131 1.00 96.50 210 ALA A CA 1
ATOM 1672 C C . ALA A 1 210 ? -16.308 5.925 -7.791 1.00 96.50 210 ALA A C 1
ATOM 1674 O O . ALA A 1 210 ? -16.271 5.596 -8.979 1.00 96.50 210 ALA A O 1
ATOM 1675 N N . PRO A 1 211 ? -17.484 5.941 -7.121 1.00 96.06 211 PRO A N 1
ATOM 1676 C CA . PRO A 1 211 ? -18.723 5.433 -7.715 1.00 96.06 211 PRO A CA 1
ATOM 1677 C C . PRO A 1 211 ? -19.185 6.188 -8.973 1.00 96.06 211 PRO A C 1
ATOM 1679 O O . PRO A 1 211 ? -19.991 5.662 -9.738 1.00 96.06 211 PRO A O 1
ATOM 1682 N N . HIS A 1 212 ? -18.698 7.415 -9.200 1.00 95.56 212 HIS A N 1
ATOM 1683 C CA . HIS A 1 212 ? -18.997 8.191 -10.408 1.00 95.56 212 HIS A CA 1
ATOM 1684 C C . HIS A 1 212 ? -18.137 7.789 -11.610 1.00 95.56 212 HIS A C 1
ATOM 1686 O O . HIS A 1 212 ? -18.531 8.041 -12.748 1.00 95.56 212 HIS A O 1
ATOM 1692 N N . LEU A 1 213 ? -16.968 7.194 -11.369 1.00 94.06 213 LEU A N 1
ATOM 1693 C CA . LEU A 1 213 ? -16.032 6.784 -12.414 1.00 94.06 213 LEU A CA 1
ATOM 1694 C C . LEU A 1 213 ? -16.245 5.329 -12.836 1.00 94.06 213 LEU A C 1
ATOM 1696 O O . LEU A 1 213 ? -15.982 4.979 -13.985 1.00 94.06 213 LEU A O 1
ATOM 1700 N N . GLY A 1 214 ? -16.748 4.487 -11.934 1.00 94.12 214 GLY A N 1
ATOM 1701 C CA . GLY A 1 214 ? -17.085 3.108 -12.244 1.00 94.12 214 GLY A CA 1
ATOM 1702 C C . GLY A 1 214 ? -17.679 2.351 -11.056 1.00 94.12 214 GLY A C 1
ATOM 1703 O O . GLY A 1 214 ? -17.649 2.828 -9.922 1.00 94.12 214 GLY A O 1
ATOM 1704 N N . PRO A 1 215 ? -18.237 1.156 -11.301 1.00 95.62 215 PRO A N 1
ATOM 1705 C CA . PRO A 1 215 ? -18.717 0.288 -10.234 1.00 95.62 215 PRO A CA 1
ATOM 1706 C C . PRO A 1 215 ? -17.545 -0.345 -9.465 1.00 95.62 215 PRO A C 1
ATOM 1708 O O . PRO A 1 215 ? -16.471 -0.548 -10.030 1.00 95.62 215 PRO A O 1
ATOM 1711 N N . LEU A 1 216 ? -17.766 -0.734 -8.203 1.00 93.94 216 LEU A N 1
ATOM 1712 C CA . LEU A 1 216 ? -16.743 -1.353 -7.340 1.00 93.94 216 LEU A CA 1
ATOM 1713 C C . LEU A 1 216 ? -16.043 -2.552 -8.009 1.00 93.94 216 LEU A C 1
ATOM 1715 O O . LEU A 1 216 ? -14.827 -2.693 -7.934 1.00 93.94 216 LEU A O 1
ATOM 1719 N N . GLN A 1 217 ? -16.800 -3.365 -8.749 1.00 95.88 217 GLN A N 1
ATOM 1720 C CA . GLN A 1 217 ? -16.293 -4.556 -9.436 1.00 95.88 217 GLN A CA 1
ATOM 1721 C C . GLN A 1 217 ? -15.198 -4.239 -10.464 1.00 95.88 217 GLN A C 1
ATOM 1723 O O . GLN A 1 217 ? -14.350 -5.087 -10.736 1.00 95.88 217 GLN A O 1
ATOM 1728 N N . LEU A 1 218 ? -15.198 -3.031 -11.041 1.00 95.81 218 LEU A N 1
ATOM 1729 C CA . LEU A 1 218 ? -14.144 -2.600 -11.958 1.00 95.81 218 LEU A CA 1
ATOM 1730 C C . LEU A 1 218 ? -12.809 -2.446 -11.218 1.00 95.81 218 LEU A C 1
ATOM 1732 O O . LEU A 1 218 ? -11.788 -2.942 -11.690 1.00 95.81 218 LEU A O 1
ATOM 1736 N N . TYR A 1 219 ? -12.823 -1.808 -10.046 1.00 96.88 219 TYR A N 1
ATOM 1737 C CA . TYR A 1 219 ? -11.638 -1.638 -9.203 1.00 96.88 219 TYR A CA 1
ATOM 1738 C C . TYR A 1 219 ? -11.110 -2.986 -8.715 1.00 96.88 219 TYR A C 1
ATOM 1740 O O . TYR A 1 219 ? -9.913 -3.252 -8.818 1.00 96.88 219 TYR A O 1
ATOM 1748 N N . GLU A 1 220 ? -12.006 -3.880 -8.290 1.00 95.94 220 GLU A N 1
ATOM 1749 C CA . GLU A 1 220 ? -11.647 -5.239 -7.880 1.00 95.94 220 GLU A CA 1
ATOM 1750 C C . GLU A 1 220 ? -10.999 -6.037 -9.020 1.00 95.94 220 GLU A C 1
ATOM 1752 O O . GLU A 1 220 ? -10.005 -6.734 -8.800 1.00 95.94 220 GLU A O 1
ATOM 1757 N N . LEU A 1 221 ? -11.523 -5.918 -10.246 1.00 96.62 221 LEU A N 1
ATOM 1758 C CA . LEU A 1 221 ? -10.969 -6.575 -11.430 1.00 96.62 221 LEU A CA 1
ATOM 1759 C C . LEU A 1 221 ? -9.577 -6.035 -11.786 1.00 96.62 221 LEU A C 1
ATOM 1761 O O . LEU A 1 221 ? -8.667 -6.826 -12.054 1.00 96.62 221 LEU A O 1
ATOM 1765 N N . LEU A 1 222 ? -9.395 -4.712 -11.766 1.00 97.44 222 LEU A N 1
ATOM 1766 C CA . LEU A 1 222 ? -8.096 -4.079 -12.005 1.00 97.44 222 LEU A CA 1
ATOM 1767 C C . LEU A 1 222 ? -7.082 -4.495 -10.934 1.00 97.44 222 LEU A C 1
ATOM 1769 O O . LEU A 1 222 ? -5.990 -4.956 -11.266 1.00 97.44 222 LEU A O 1
ATOM 1773 N N . ALA A 1 223 ? -7.471 -4.444 -9.658 1.00 97.81 223 ALA A N 1
ATOM 1774 C CA . ALA A 1 223 ? -6.628 -4.859 -8.543 1.00 97.81 223 ALA A CA 1
ATOM 1775 C C . ALA A 1 223 ? -6.234 -6.334 -8.661 1.00 97.81 223 ALA A C 1
ATOM 1777 O O . ALA A 1 223 ? -5.072 -6.679 -8.468 1.00 97.81 223 ALA A O 1
ATOM 1778 N N . LYS A 1 224 ? -7.177 -7.215 -9.023 1.00 97.69 224 LYS A N 1
ATOM 1779 C CA . LYS A 1 224 ? -6.902 -8.641 -9.253 1.00 97.69 224 LYS A CA 1
ATOM 1780 C C . LYS A 1 224 ? -5.914 -8.848 -10.394 1.00 97.69 224 LYS A C 1
ATOM 1782 O O . LYS A 1 224 ? -4.991 -9.648 -10.269 1.00 97.69 224 LYS A O 1
ATOM 1787 N N . THR A 1 225 ? -6.102 -8.137 -11.501 1.00 96.69 225 THR A N 1
ATOM 1788 C CA . THR A 1 225 ? -5.226 -8.226 -12.676 1.00 96.69 225 THR A CA 1
ATOM 1789 C C . THR A 1 225 ? -3.808 -7.791 -12.319 1.00 96.69 225 THR A C 1
ATOM 1791 O O . THR A 1 225 ? -2.858 -8.537 -12.536 1.00 96.69 225 THR A O 1
ATOM 1794 N N . PHE A 1 226 ? -3.663 -6.634 -11.677 1.00 97.56 226 PHE A N 1
ATOM 1795 C CA . PHE A 1 226 ? -2.362 -6.111 -11.271 1.00 97.56 226 PHE A CA 1
ATOM 1796 C C . PHE A 1 226 ? -1.692 -6.988 -10.212 1.00 97.56 226 PHE A C 1
ATOM 1798 O O . PHE A 1 226 ? -0.508 -7.289 -10.332 1.00 97.56 226 PHE A O 1
ATOM 1805 N N . CYS A 1 227 ? -2.436 -7.464 -9.213 1.00 98.25 227 CYS A N 1
ATOM 1806 C CA . CYS A 1 227 ? -1.878 -8.316 -8.169 1.00 98.25 227 CYS A CA 1
ATOM 1807 C C . CYS A 1 227 ? -1.548 -9.740 -8.643 1.00 98.25 227 CYS A C 1
ATOM 1809 O O . CYS A 1 227 ? -0.666 -10.364 -8.061 1.00 98.25 227 CYS A O 1
ATOM 1811 N N . ASN A 1 228 ? -2.167 -10.244 -9.718 1.00 97.56 228 ASN A N 1
ATOM 1812 C CA . ASN A 1 228 ? -1.704 -11.470 -10.382 1.00 97.56 228 ASN A CA 1
ATOM 1813 C C . ASN A 1 228 ? -0.302 -11.292 -10.978 1.00 97.56 228 ASN A C 1
ATOM 1815 O O . ASN A 1 228 ? 0.560 -12.147 -10.774 1.00 97.56 228 ASN A O 1
ATOM 1819 N N . GLU A 1 229 ? -0.057 -10.178 -11.673 1.00 96.12 229 GLU A N 1
ATOM 1820 C CA . GLU A 1 229 ? 1.273 -9.879 -12.218 1.00 96.12 229 GLU A CA 1
ATOM 1821 C C . GLU A 1 229 ? 2.297 -9.706 -11.091 1.00 96.12 229 GLU A C 1
ATOM 1823 O O . GLU A 1 229 ? 3.359 -10.326 -11.125 1.00 96.12 229 GLU A O 1
ATOM 1828 N N . VAL A 1 230 ? 1.940 -8.977 -10.029 1.00 97.50 230 VAL A N 1
ATOM 1829 C CA . VAL A 1 230 ? 2.801 -8.819 -8.847 1.00 97.50 230 VAL A CA 1
ATOM 1830 C C . VAL A 1 230 ? 3.095 -10.158 -8.162 1.00 97.50 230 VAL A C 1
ATOM 1832 O O . VAL A 1 230 ? 4.213 -10.378 -7.702 1.00 97.50 230 VAL A O 1
ATOM 1835 N N . LEU A 1 231 ? 2.134 -11.086 -8.102 1.00 97.56 231 LEU A N 1
ATOM 1836 C CA . LEU A 1 231 ? 2.358 -12.407 -7.510 1.00 97.56 231 LEU A CA 1
ATOM 1837 C C . LEU A 1 231 ? 3.352 -13.220 -8.348 1.00 97.56 231 LEU A C 1
ATOM 1839 O O . LEU A 1 231 ? 4.252 -13.857 -7.797 1.00 97.56 231 LEU A O 1
ATOM 1843 N N . ARG A 1 232 ? 3.235 -13.147 -9.680 1.00 96.44 232 ARG A N 1
ATOM 1844 C CA . ARG A 1 232 ? 4.208 -13.738 -10.608 1.00 96.44 232 ARG A CA 1
ATOM 1845 C C . ARG A 1 232 ? 5.604 -13.149 -10.393 1.00 96.44 232 ARG A C 1
ATOM 1847 O O . ARG A 1 232 ? 6.579 -13.898 -10.368 1.00 96.44 232 ARG A O 1
ATOM 1854 N N . GLU A 1 233 ? 5.707 -11.835 -10.189 1.00 96.06 233 GLU A N 1
ATOM 1855 C CA . GLU A 1 233 ? 6.970 -11.162 -9.859 1.00 96.06 233 GLU A CA 1
ATOM 1856 C C . GLU A 1 233 ? 7.540 -11.611 -8.507 1.00 96.06 233 GLU A C 1
ATOM 1858 O O . GLU A 1 233 ? 8.715 -11.965 -8.434 1.00 96.06 233 GLU A O 1
ATOM 1863 N N . GLN A 1 234 ? 6.732 -11.679 -7.444 1.00 95.88 234 GLN A N 1
ATOM 1864 C CA . GLN A 1 234 ? 7.201 -12.163 -6.142 1.00 95.88 234 GLN A CA 1
ATOM 1865 C C . GLN A 1 234 ? 7.697 -13.606 -6.206 1.00 95.88 234 GLN A C 1
ATOM 1867 O O . GLN A 1 234 ? 8.721 -13.923 -5.602 1.00 95.88 234 GLN A O 1
ATOM 1872 N N . ASN A 1 235 ? 7.024 -14.475 -6.962 1.00 95.75 235 ASN A N 1
ATOM 1873 C CA . ASN A 1 235 ? 7.485 -15.846 -7.177 1.00 95.75 235 ASN A CA 1
ATOM 1874 C C . ASN A 1 235 ? 8.818 -15.883 -7.942 1.00 95.75 235 ASN A C 1
ATOM 1876 O O . ASN A 1 235 ? 9.721 -16.630 -7.558 1.00 95.75 235 ASN A O 1
ATOM 1880 N N . ALA A 1 236 ? 8.996 -15.014 -8.943 1.00 95.88 236 ALA A N 1
ATOM 1881 C CA . ALA A 1 236 ? 10.277 -14.849 -9.623 1.00 95.88 236 ALA A CA 1
ATOM 1882 C C . ALA A 1 236 ? 11.381 -14.396 -8.648 1.00 95.88 236 ALA A C 1
ATOM 1884 O O . ALA A 1 236 ? 12.420 -15.050 -8.562 1.00 95.88 236 ALA A O 1
ATOM 1885 N N . ILE A 1 237 ? 11.144 -13.356 -7.838 1.00 95.38 237 ILE A N 1
ATOM 1886 C CA . ILE A 1 237 ? 12.094 -12.878 -6.817 1.00 95.38 237 ILE A CA 1
ATOM 1887 C C . ILE A 1 237 ? 12.425 -13.987 -5.803 1.00 95.38 237 ILE A C 1
ATOM 1889 O O . ILE A 1 237 ? 13.595 -14.171 -5.453 1.00 95.38 237 ILE A O 1
ATOM 1893 N N . ARG A 1 238 ? 11.421 -14.749 -5.343 1.00 94.00 238 ARG A N 1
ATOM 1894 C CA . ARG A 1 238 ? 11.611 -15.889 -4.429 1.00 94.00 238 ARG A CA 1
ATOM 1895 C C . ARG A 1 238 ? 12.507 -16.958 -5.031 1.00 94.00 238 ARG A C 1
ATOM 1897 O O . ARG A 1 238 ? 13.416 -17.432 -4.357 1.00 94.00 238 ARG A O 1
ATOM 1904 N N . SER A 1 239 ? 12.305 -17.288 -6.305 1.00 94.94 239 SER A N 1
ATOM 1905 C CA . SER A 1 239 ? 13.127 -18.278 -7.010 1.00 94.94 239 SER A CA 1
ATOM 1906 C C . SER A 1 239 ? 14.596 -17.861 -7.153 1.00 94.94 239 SER A C 1
ATOM 1908 O O . SER A 1 239 ? 15.474 -18.717 -7.218 1.00 94.94 239 SER A O 1
ATOM 1910 N N . LEU A 1 240 ? 14.875 -16.554 -7.113 1.00 94.19 240 LEU A N 1
ATOM 1911 C CA . LEU A 1 240 ? 16.228 -15.990 -7.082 1.00 94.19 240 LEU A CA 1
ATOM 1912 C C . LEU A 1 240 ? 16.848 -15.981 -5.670 1.00 94.19 240 LEU A C 1
ATOM 1914 O O . LEU A 1 240 ? 17.938 -15.442 -5.484 1.00 94.19 240 LEU A O 1
ATOM 1918 N N . GLY A 1 241 ? 16.165 -16.542 -4.666 1.00 93.62 241 GLY A N 1
ATOM 1919 C CA . GLY A 1 241 ? 16.634 -16.602 -3.282 1.00 93.62 241 GLY A CA 1
ATOM 1920 C C . GLY A 1 241 ? 16.429 -15.313 -2.480 1.00 93.62 241 GLY A C 1
ATOM 1921 O O . GLY A 1 241 ? 17.166 -15.090 -1.523 1.00 93.62 241 GLY A O 1
ATOM 1922 N N . LEU A 1 242 ? 15.470 -14.455 -2.866 1.00 92.12 242 LEU A N 1
ATOM 1923 C CA . LEU A 1 242 ? 15.151 -13.181 -2.188 1.00 92.12 242 LEU A CA 1
ATOM 1924 C C . LEU A 1 242 ? 16.391 -12.322 -1.867 1.00 92.12 242 LEU A C 1
ATOM 1926 O O . LEU A 1 242 ? 16.646 -11.980 -0.704 1.00 92.12 242 LEU A O 1
ATOM 1930 N N . PRO A 1 243 ? 17.184 -11.944 -2.884 1.00 91.81 243 PRO A N 1
ATOM 1931 C CA . PRO A 1 243 ? 18.389 -11.161 -2.660 1.00 91.81 243 PRO A CA 1
ATOM 1932 C C . PRO A 1 243 ? 18.047 -9.803 -2.030 1.00 91.81 243 PRO A C 1
ATOM 1934 O O . PRO A 1 243 ? 17.008 -9.208 -2.326 1.00 91.81 243 PRO A O 1
ATOM 1937 N N . LEU A 1 244 ? 18.962 -9.269 -1.210 1.00 89.94 244 LEU A N 1
ATOM 1938 C CA . LEU A 1 244 ? 18.776 -8.010 -0.466 1.00 89.94 244 LEU A CA 1
ATOM 1939 C C . LEU A 1 244 ? 18.254 -6.855 -1.339 1.00 89.94 244 LEU A C 1
ATOM 1941 O O . LEU A 1 244 ? 17.406 -6.088 -0.890 1.00 89.94 244 LEU A O 1
ATOM 1945 N N . LYS A 1 245 ? 18.706 -6.772 -2.601 1.00 90.94 245 LYS A N 1
ATOM 1946 C CA . LYS A 1 245 ? 18.299 -5.735 -3.565 1.00 90.94 245 LYS A CA 1
ATOM 1947 C C . LYS A 1 245 ? 16.798 -5.718 -3.888 1.00 90.94 245 LYS A C 1
ATOM 1949 O O . LYS A 1 245 ? 16.298 -4.684 -4.315 1.00 90.94 245 LYS A O 1
ATOM 1954 N N . TYR A 1 246 ? 16.086 -6.828 -3.682 1.00 93.75 246 TYR A N 1
ATOM 1955 C CA . TYR A 1 246 ? 14.655 -6.948 -3.975 1.00 93.75 246 TYR A CA 1
ATOM 1956 C C . TYR A 1 246 ? 13.762 -6.983 -2.734 1.00 93.75 246 TYR A C 1
ATOM 1958 O O . TYR A 1 246 ? 12.548 -6.934 -2.891 1.00 93.75 246 TYR A O 1
ATOM 1966 N N . ARG A 1 247 ? 14.313 -7.023 -1.512 1.00 93.06 247 ARG A N 1
ATOM 1967 C CA . ARG A 1 247 ? 13.493 -7.067 -0.284 1.00 93.06 247 ARG A CA 1
ATOM 1968 C C . ARG A 1 247 ? 12.593 -5.837 -0.127 1.00 93.06 247 ARG A C 1
ATOM 1970 O O . ARG A 1 247 ? 11.448 -5.977 0.283 1.00 93.06 247 ARG A O 1
ATOM 1977 N N . ASP A 1 248 ? 13.094 -4.656 -0.498 1.00 92.94 248 ASP A N 1
ATOM 1978 C CA . ASP A 1 248 ? 12.323 -3.403 -0.494 1.00 92.94 248 ASP A CA 1
ATOM 1979 C C . ASP A 1 248 ? 11.097 -3.492 -1.411 1.00 92.94 248 ASP A C 1
ATOM 1981 O O . ASP A 1 248 ? 9.963 -3.348 -0.960 1.00 92.94 248 ASP A O 1
ATOM 1985 N N . LEU A 1 249 ? 11.329 -3.834 -2.682 1.00 95.25 249 LEU A N 1
ATOM 1986 C CA . LEU A 1 249 ? 10.274 -4.011 -3.673 1.00 95.25 249 LEU A CA 1
ATOM 1987 C C . LEU A 1 249 ? 9.295 -5.119 -3.282 1.00 95.25 249 LEU A C 1
ATOM 1989 O O . LEU A 1 249 ? 8.089 -4.942 -3.407 1.00 95.25 249 LEU A O 1
ATOM 1993 N N . TYR A 1 250 ? 9.798 -6.251 -2.796 1.00 96.44 250 TYR A N 1
ATOM 1994 C CA . TYR A 1 250 ? 8.957 -7.362 -2.374 1.00 96.44 250 TYR A CA 1
ATOM 1995 C C . TYR A 1 250 ? 8.035 -6.950 -1.222 1.00 96.44 250 TYR A C 1
ATOM 1997 O O . TYR A 1 250 ? 6.848 -7.272 -1.256 1.00 96.44 250 TYR A O 1
ATOM 2005 N N . LEU A 1 251 ? 8.548 -6.217 -0.224 1.00 96.62 251 LEU A N 1
ATOM 2006 C CA . LEU A 1 251 ? 7.719 -5.682 0.856 1.00 96.62 251 LEU A CA 1
ATOM 2007 C C . LEU A 1 251 ? 6.687 -4.695 0.322 1.00 96.62 251 LEU A C 1
ATOM 2009 O O . LEU A 1 251 ? 5.535 -4.748 0.738 1.00 96.62 251 LEU A O 1
ATOM 2013 N N . GLU A 1 252 ? 7.077 -3.806 -0.591 1.00 96.50 252 GLU A N 1
ATOM 2014 C CA . GLU A 1 252 ? 6.164 -2.845 -1.211 1.00 96.50 252 GLU A CA 1
ATOM 2015 C C . GLU A 1 252 ? 5.021 -3.569 -1.935 1.00 96.50 252 GLU A C 1
ATOM 2017 O O . GLU A 1 252 ? 3.851 -3.327 -1.652 1.00 96.50 252 GLU A O 1
ATOM 2022 N N . GLN A 1 253 ? 5.349 -4.549 -2.776 1.00 97.62 253 GLN A N 1
ATOM 2023 C CA . GLN A 1 253 ? 4.396 -5.428 -3.452 1.00 97.62 253 GLN A CA 1
ATOM 2024 C C . GLN A 1 253 ? 3.465 -6.150 -2.462 1.00 97.62 253 GLN A C 1
ATOM 2026 O O . GLN A 1 253 ? 2.244 -6.122 -2.636 1.00 97.62 253 GLN A O 1
ATOM 2031 N N . ALA A 1 254 ? 4.022 -6.737 -1.395 1.00 97.94 254 ALA A N 1
ATOM 2032 C CA . ALA A 1 254 ? 3.251 -7.436 -0.368 1.00 97.94 254 ALA A CA 1
ATOM 2033 C C . ALA A 1 254 ? 2.312 -6.492 0.391 1.00 97.94 254 ALA A C 1
ATOM 2035 O O . ALA A 1 254 ? 1.159 -6.823 0.663 1.00 97.94 254 ALA A O 1
ATOM 2036 N N . THR A 1 255 ? 2.799 -5.294 0.702 1.00 98.06 255 THR A N 1
ATOM 2037 C CA . THR A 1 255 ? 2.042 -4.270 1.418 1.00 98.06 255 THR A CA 1
ATOM 2038 C C . THR A 1 255 ? 0.866 -3.828 0.568 1.00 98.06 255 THR A C 1
ATOM 2040 O O . THR A 1 255 ? -0.271 -3.931 1.016 1.00 98.06 255 THR A O 1
ATOM 2043 N N . ILE A 1 256 ? 1.122 -3.408 -0.674 1.00 98.06 256 ILE A N 1
ATOM 2044 C CA . ILE A 1 256 ? 0.114 -2.809 -1.546 1.00 98.06 256 ILE A CA 1
ATOM 2045 C C . ILE A 1 256 ? -0.948 -3.825 -1.980 1.00 98.06 256 ILE A C 1
ATOM 2047 O O . ILE A 1 256 ? -2.135 -3.544 -1.836 1.00 98.06 256 ILE A O 1
ATOM 2051 N N . CYS A 1 257 ? -0.574 -5.024 -2.439 1.00 98.50 257 CYS A N 1
ATOM 2052 C CA . CYS A 1 257 ? -1.579 -6.043 -2.767 1.00 98.50 257 CYS A CA 1
ATOM 2053 C C . CYS A 1 257 ? -2.282 -6.610 -1.524 1.00 98.50 257 CYS A C 1
ATOM 2055 O O . CYS A 1 257 ? -3.443 -7.016 -1.605 1.00 98.50 257 CYS A O 1
ATOM 2057 N N . GLY A 1 258 ? -1.628 -6.565 -0.360 1.00 98.06 258 GLY A N 1
ATOM 2058 C CA . GLY A 1 258 ? -2.264 -6.839 0.924 1.00 98.06 258 GLY A CA 1
ATOM 2059 C C . GLY A 1 258 ? -3.363 -5.831 1.282 1.00 98.06 258 GLY A C 1
ATOM 2060 O O . GLY A 1 258 ? -4.335 -6.219 1.926 1.00 98.06 258 GLY A O 1
ATOM 2061 N N . LEU A 1 259 ? -3.271 -4.564 0.848 1.00 97.88 259 LEU A N 1
ATOM 2062 C CA . LEU A 1 259 ? -4.330 -3.561 1.070 1.00 97.88 259 LEU A CA 1
ATOM 2063 C C . LEU A 1 259 ? -5.648 -3.948 0.383 1.00 97.88 259 LEU A C 1
ATOM 2065 O O . LEU A 1 259 ? -6.720 -3.708 0.926 1.00 97.88 259 LEU A O 1
ATOM 2069 N N . PHE A 1 260 ? -5.571 -4.603 -0.780 1.00 98.00 260 PHE A N 1
ATOM 2070 C CA . PHE A 1 260 ? -6.738 -5.125 -1.506 1.00 98.00 260 PHE A CA 1
ATOM 2071 C C . PHE A 1 260 ? -7.280 -6.446 -0.934 1.00 98.00 260 PHE A C 1
ATOM 2073 O O . PHE A 1 260 ? -8.238 -7.014 -1.479 1.00 98.00 260 PHE A O 1
ATOM 2080 N N . GLY A 1 261 ? -6.666 -6.941 0.146 1.00 97.19 261 GLY A N 1
ATOM 2081 C CA . GLY A 1 261 ? -7.102 -8.123 0.875 1.00 97.19 261 GLY A CA 1
ATOM 2082 C C . GLY A 1 261 ? -6.550 -9.445 0.355 1.00 97.19 261 GLY A C 1
ATOM 2083 O O . GLY A 1 261 ? -7.018 -10.486 0.789 1.00 97.19 261 GLY A O 1
ATOM 2084 N N . TYR A 1 262 ? -5.598 -9.470 -0.577 1.00 98.06 262 TYR A N 1
ATOM 2085 C CA . TYR A 1 262 ? -5.105 -10.737 -1.131 1.00 98.06 262 TYR A CA 1
ATOM 2086 C C . TYR A 1 262 ? -4.199 -11.484 -0.138 1.00 98.06 262 TYR A C 1
ATOM 2088 O O . TYR A 1 262 ? -3.101 -11.027 0.196 1.00 98.06 262 TYR A O 1
ATOM 2096 N N . ASN A 1 263 ? -4.649 -12.656 0.325 1.00 96.81 263 ASN A N 1
ATOM 2097 C CA . ASN A 1 263 ? -3.949 -13.458 1.335 1.00 96.81 263 ASN A CA 1
ATOM 2098 C C . ASN A 1 263 ? -2.600 -13.998 0.836 1.00 96.81 263 ASN A C 1
ATOM 2100 O O . ASN A 1 263 ? -1.716 -14.284 1.634 1.00 96.81 263 ASN A O 1
ATOM 2104 N N . GLU A 1 264 ? -2.390 -14.116 -0.475 1.00 96.19 264 GLU A N 1
ATOM 2105 C CA . GLU A 1 264 ? -1.095 -14.473 -1.069 1.00 96.19 264 GLU A CA 1
ATOM 2106 C C . GLU A 1 264 ? 0.020 -13.482 -0.663 1.00 96.19 264 GLU A C 1
ATOM 2108 O O . GLU A 1 264 ? 1.195 -13.852 -0.592 1.00 96.19 264 GLU A O 1
ATOM 2113 N N . PHE A 1 265 ? -0.361 -12.248 -0.311 1.00 97.50 265 PHE A N 1
ATOM 2114 C CA . PHE A 1 265 ? 0.533 -11.181 0.137 1.00 97.50 265 PHE A CA 1
ATOM 2115 C C . PHE A 1 265 ? 0.433 -10.885 1.635 1.00 97.50 265 PHE A C 1
ATOM 2117 O O . PHE A 1 265 ? 1.456 -10.638 2.276 1.00 97.50 265 PHE A O 1
ATOM 2124 N N . LEU A 1 266 ? -0.768 -10.938 2.211 1.00 96.69 266 LEU A N 1
ATOM 2125 C CA . LEU A 1 266 ? -0.991 -10.702 3.635 1.00 96.69 266 LEU A CA 1
ATOM 2126 C C . LEU A 1 266 ? -1.296 -12.018 4.353 1.00 96.69 266 LEU A C 1
ATOM 2128 O O . LEU A 1 266 ? -2.442 -12.445 4.417 1.00 96.69 266 LEU A O 1
ATOM 2132 N N . ASN A 1 267 ? -0.260 -12.668 4.881 1.00 95.19 267 ASN A N 1
ATOM 2133 C CA . ASN A 1 267 ? -0.374 -13.918 5.631 1.00 95.19 267 ASN A CA 1
ATOM 2134 C C . ASN A 1 267 ? 0.766 -14.059 6.653 1.00 95.19 267 ASN A C 1
ATOM 2136 O O . ASN A 1 267 ? 1.786 -13.370 6.571 1.00 95.19 267 ASN A O 1
ATOM 2140 N N . TRP A 1 268 ? 0.617 -14.996 7.594 1.00 94.69 268 TRP A N 1
ATOM 2141 C CA . TRP A 1 268 ? 1.602 -15.235 8.654 1.00 94.69 268 TRP A CA 1
ATOM 2142 C C . TRP A 1 268 ? 2.992 -15.644 8.142 1.00 94.69 268 TRP A C 1
ATOM 2144 O O . TRP A 1 268 ? 3.987 -15.305 8.779 1.00 94.69 268 TRP A O 1
ATOM 2154 N N . HIS A 1 269 ? 3.093 -16.312 6.987 1.00 93.25 269 HIS A N 1
ATOM 2155 C CA . HIS A 1 269 ? 4.390 -16.654 6.396 1.00 93.25 269 HIS A CA 1
ATOM 2156 C C . HIS A 1 269 ? 5.162 -15.391 5.990 1.00 93.25 269 HIS A C 1
ATOM 2158 O O . HIS A 1 269 ? 6.300 -15.210 6.421 1.00 93.25 269 HIS A O 1
ATOM 2164 N N . ASN A 1 270 ? 4.511 -14.468 5.276 1.00 94.50 270 ASN A N 1
ATOM 2165 C CA . ASN A 1 270 ? 5.108 -13.182 4.915 1.00 94.50 270 ASN A CA 1
ATOM 2166 C C . ASN A 1 270 ? 5.385 -12.314 6.155 1.00 94.50 270 ASN A C 1
ATOM 2168 O O . ASN A 1 270 ? 6.397 -11.624 6.193 1.00 94.50 270 ASN A O 1
ATOM 2172 N N . VAL A 1 271 ? 4.544 -12.367 7.200 1.00 95.38 271 VAL A N 1
ATOM 2173 C CA . VAL A 1 271 ? 4.819 -11.664 8.471 1.00 95.38 271 VAL A CA 1
ATOM 2174 C C . VAL A 1 271 ? 6.126 -12.139 9.097 1.00 95.38 271 VAL A C 1
ATOM 2176 O O . VAL A 1 271 ? 6.952 -11.308 9.477 1.00 95.38 271 VAL A O 1
ATOM 2179 N N . VAL A 1 272 ? 6.337 -13.453 9.192 1.00 93.00 272 VAL A N 1
ATOM 2180 C CA . VAL A 1 272 ? 7.571 -14.027 9.750 1.00 93.00 272 VAL A CA 1
ATOM 2181 C C . VAL A 1 272 ? 8.780 -13.688 8.879 1.00 93.00 272 VAL A C 1
ATOM 2183 O O . VAL A 1 272 ? 9.815 -13.275 9.401 1.00 93.00 272 VAL A O 1
ATOM 2186 N N . GLU A 1 273 ? 8.642 -13.810 7.560 1.00 92.31 273 GLU A N 1
ATOM 2187 C CA . GLU A 1 273 ? 9.701 -13.496 6.604 1.00 92.31 273 GLU A CA 1
ATOM 2188 C C . GLU A 1 273 ? 10.137 -12.031 6.699 1.00 92.31 273 GLU A C 1
ATOM 2190 O O . GLU A 1 273 ? 11.315 -11.754 6.920 1.00 92.31 273 GLU A O 1
ATOM 2195 N N . VAL A 1 274 ? 9.191 -11.094 6.640 1.00 92.06 274 VAL A N 1
ATOM 2196 C CA . VAL A 1 274 ? 9.473 -9.659 6.751 1.00 92.06 274 VAL A CA 1
ATOM 2197 C C . VAL A 1 274 ? 10.086 -9.329 8.113 1.00 92.06 274 VAL A C 1
ATOM 2199 O O . VAL A 1 274 ? 11.055 -8.574 8.177 1.00 92.06 274 VAL A O 1
ATOM 2202 N N . SER A 1 275 ? 9.594 -9.940 9.198 1.00 91.00 275 SER A N 1
ATOM 2203 C CA . SER A 1 275 ? 10.140 -9.747 10.552 1.00 91.00 275 SER A CA 1
ATOM 2204 C C . SER A 1 275 ? 11.613 -10.148 10.649 1.00 91.00 275 SER A C 1
ATOM 2206 O O . SER A 1 275 ? 12.404 -9.423 11.254 1.00 91.00 275 SER A O 1
ATOM 2208 N N . SER A 1 276 ? 12.008 -11.244 9.992 1.00 89.19 276 SER A N 1
ATOM 2209 C CA . SER A 1 276 ? 13.400 -11.713 10.001 1.00 89.19 276 SER A CA 1
ATOM 2210 C C . SER A 1 276 ? 14.377 -10.689 9.408 1.00 89.19 276 SER A C 1
ATOM 2212 O O . SER A 1 276 ? 15.510 -10.558 9.874 1.00 89.19 276 SER A O 1
ATOM 2214 N N . TRP A 1 277 ? 13.931 -9.878 8.442 1.00 87.56 277 TRP A N 1
ATOM 2215 C CA . TRP A 1 277 ? 14.768 -8.847 7.825 1.00 87.56 277 TRP A CA 1
ATOM 2216 C C . TRP A 1 277 ? 15.062 -7.691 8.778 1.00 87.56 277 TRP A C 1
ATOM 2218 O O . TRP A 1 277 ? 16.136 -7.096 8.703 1.00 87.56 277 TRP A O 1
ATOM 2228 N N . PHE A 1 278 ? 14.135 -7.376 9.687 1.00 76.06 278 PHE A N 1
ATOM 2229 C CA . PHE A 1 278 ? 14.340 -6.349 10.711 1.00 76.06 278 PHE A CA 1
ATOM 2230 C C . PHE A 1 278 ? 15.318 -6.803 11.785 1.00 76.06 278 PHE A C 1
ATOM 2232 O O . PHE A 1 278 ? 16.096 -5.992 12.289 1.00 76.06 278 PHE A O 1
ATOM 2239 N N . ASP A 1 279 ? 15.306 -8.087 12.126 1.00 74.06 279 ASP A N 1
ATOM 2240 C CA . ASP A 1 279 ? 16.279 -8.656 13.053 1.00 74.06 279 ASP A CA 1
ATOM 2241 C C . ASP A 1 279 ? 17.689 -8.606 12.449 1.00 74.06 279 ASP A C 1
ATOM 2243 O O . ASP A 1 279 ? 18.617 -8.095 13.081 1.00 74.06 279 ASP A O 1
ATOM 2247 N N . GLU A 1 280 ? 17.834 -8.990 11.178 1.00 71.44 280 GLU A N 1
ATOM 2248 C CA . GLU A 1 280 ? 19.090 -8.862 10.428 1.00 71.44 280 GLU A CA 1
ATOM 2249 C C . GLU A 1 280 ? 19.553 -7.395 10.308 1.00 71.44 280 GLU A C 1
ATOM 2251 O O . GLU A 1 280 ? 20.714 -7.071 10.586 1.00 71.44 280 GLU A O 1
ATOM 2256 N N . ALA A 1 281 ? 18.657 -6.470 9.952 1.00 65.56 281 ALA A N 1
ATOM 2257 C CA . ALA A 1 281 ? 18.977 -5.048 9.798 1.00 65.56 281 ALA A CA 1
ATOM 2258 C C . ALA A 1 281 ? 19.415 -4.397 11.122 1.00 65.56 281 ALA A C 1
ATOM 2260 O O . ALA A 1 281 ? 20.374 -3.619 11.155 1.00 65.56 281 ALA A O 1
ATOM 2261 N N . ARG A 1 282 ? 18.768 -4.759 12.240 1.00 63.06 282 ARG A N 1
ATOM 2262 C CA . ARG A 1 282 ? 19.150 -4.292 13.584 1.00 63.06 282 ARG A CA 1
ATOM 2263 C C . ARG A 1 282 ? 20.563 -4.726 13.963 1.00 63.06 282 ARG A C 1
ATOM 2265 O O . ARG A 1 282 ? 21.293 -3.936 14.558 1.00 63.06 282 ARG A O 1
ATOM 2272 N N . THR A 1 283 ? 20.972 -5.937 13.588 1.00 59.44 283 THR A N 1
ATOM 2273 C CA . THR A 1 283 ? 22.336 -6.429 13.859 1.00 59.44 283 THR A CA 1
ATOM 2274 C C . THR A 1 283 ? 23.405 -5.815 12.951 1.00 59.44 283 THR A C 1
ATOM 2276 O O . THR A 1 283 ? 24.556 -5.692 13.362 1.00 59.44 283 THR A O 1
ATOM 2279 N N . SER A 1 284 ? 23.034 -5.378 11.745 1.00 55.47 284 SER A N 1
ATOM 2280 C CA . SER A 1 284 ? 23.964 -4.877 10.721 1.00 55.47 284 SER A CA 1
ATOM 2281 C C . SER A 1 284 ? 24.081 -3.347 10.646 1.00 55.47 284 SER A C 1
ATOM 2283 O O . SER A 1 284 ? 24.876 -2.843 9.858 1.00 55.47 284 SER A O 1
ATOM 2285 N N . GLN A 1 285 ? 23.328 -2.591 11.459 1.00 51.72 285 GLN A N 1
ATOM 2286 C CA . GLN A 1 285 ? 23.263 -1.112 11.456 1.00 51.72 285 GLN A CA 1
ATOM 2287 C C . GLN A 1 285 ? 22.847 -0.471 10.113 1.00 51.72 285 GLN A C 1
ATOM 2289 O O . GLN A 1 285 ? 22.889 0.754 9.972 1.00 51.72 285 GLN A O 1
ATOM 2294 N N . ILE A 1 286 ? 22.385 -1.259 9.139 1.00 52.09 286 ILE A N 1
ATOM 2295 C CA . ILE A 1 286 ? 21.847 -0.759 7.871 1.00 52.09 286 ILE A CA 1
ATOM 2296 C C . ILE A 1 286 ? 20.353 -0.489 8.080 1.00 52.09 286 ILE A C 1
ATOM 2298 O O . ILE A 1 286 ? 19.504 -1.345 7.851 1.00 52.09 286 ILE A O 1
ATOM 2302 N N . SER A 1 287 ? 20.021 0.711 8.560 1.00 56.19 287 SER A N 1
ATOM 2303 C CA . SER A 1 287 ? 18.626 1.158 8.653 1.00 56.19 287 SER A CA 1
ATOM 2304 C C . SER A 1 287 ? 18.153 1.667 7.289 1.00 56.19 287 SER A C 1
ATOM 2306 O O . SER A 1 287 ? 18.563 2.744 6.848 1.00 56.19 287 SER A O 1
ATOM 2308 N N . ASN A 1 288 ? 17.293 0.900 6.613 1.00 72.38 288 ASN A N 1
ATOM 2309 C CA . ASN A 1 288 ? 16.574 1.372 5.430 1.00 72.38 288 ASN A CA 1
ATOM 2310 C C . ASN A 1 288 ? 15.247 2.010 5.874 1.00 72.38 288 ASN A C 1
ATOM 2312 O O . ASN A 1 288 ? 14.274 1.311 6.147 1.00 72.38 288 ASN A O 1
ATOM 2316 N N . ARG A 1 289 ? 15.211 3.349 5.954 1.00 77.81 289 ARG A N 1
ATOM 2317 C CA . ARG A 1 289 ? 14.029 4.099 6.422 1.00 77.81 289 ARG A CA 1
ATOM 2318 C C . ARG A 1 289 ? 12.761 3.775 5.627 1.00 77.81 289 ARG A C 1
ATOM 2320 O O . ARG A 1 289 ? 11.710 3.601 6.225 1.00 77.81 289 ARG A O 1
ATOM 2327 N N . HIS A 1 290 ? 12.873 3.632 4.308 1.00 78.69 290 HIS A N 1
ATOM 2328 C CA . HIS A 1 290 ? 11.731 3.322 3.445 1.00 78.69 290 HIS A CA 1
ATOM 2329 C C . HIS A 1 290 ? 11.118 1.951 3.774 1.00 78.69 290 HIS A C 1
ATOM 2331 O O . HIS A 1 290 ? 9.899 1.807 3.850 1.00 78.69 290 HIS A O 1
ATOM 2337 N N . LEU A 1 291 ? 11.964 0.962 4.064 1.00 85.69 291 LEU A N 1
ATOM 2338 C CA . LEU A 1 291 ? 11.529 -0.372 4.469 1.00 85.69 291 LEU A CA 1
ATOM 2339 C C . LEU A 1 291 ? 10.797 -0.344 5.828 1.00 85.69 291 LEU A C 1
ATOM 2341 O O . LEU A 1 291 ? 9.815 -1.064 6.002 1.00 85.69 291 LEU A O 1
ATOM 2345 N N . ASN A 1 292 ? 11.208 0.528 6.759 1.00 90.44 292 ASN A N 1
ATOM 2346 C CA . ASN A 1 292 ? 10.497 0.743 8.028 1.00 90.44 292 ASN A CA 1
ATOM 2347 C C . ASN A 1 292 ? 9.094 1.341 7.805 1.00 90.44 292 ASN A C 1
ATOM 2349 O O . ASN A 1 292 ? 8.129 0.873 8.413 1.00 90.44 292 ASN A O 1
ATOM 2353 N N . ASP A 1 293 ? 8.982 2.351 6.935 1.00 91.62 293 ASP A N 1
ATOM 2354 C CA . ASP A 1 293 ? 7.714 3.028 6.630 1.00 91.62 293 ASP A CA 1
ATOM 2355 C C . ASP A 1 293 ? 6.701 2.054 6.004 1.00 91.62 293 ASP A C 1
ATOM 2357 O O . ASP A 1 293 ? 5.543 1.994 6.423 1.00 91.62 293 ASP A O 1
ATOM 2361 N N . LEU A 1 294 ? 7.146 1.232 5.045 1.00 92.94 294 LEU A N 1
ATOM 2362 C CA . LEU A 1 294 ? 6.313 0.196 4.426 1.00 92.94 294 LEU A CA 1
ATOM 2363 C C . LEU A 1 294 ? 5.900 -0.888 5.423 1.00 92.94 294 LEU A C 1
ATOM 2365 O O . LEU A 1 294 ? 4.729 -1.267 5.477 1.00 92.94 294 LEU A O 1
ATOM 2369 N N . ALA A 1 295 ? 6.833 -1.364 6.250 1.00 95.25 295 ALA A N 1
ATOM 2370 C CA . ALA A 1 295 ? 6.522 -2.395 7.231 1.00 95.25 295 ALA A CA 1
ATOM 2371 C C . ALA A 1 295 ? 5.521 -1.931 8.285 1.00 95.25 295 ALA A C 1
ATOM 2373 O O . ALA A 1 295 ? 4.732 -2.743 8.761 1.00 95.25 295 ALA A O 1
ATOM 2374 N N . LEU A 1 296 ? 5.503 -0.640 8.628 1.00 96.88 296 LEU A N 1
ATOM 2375 C CA . LEU A 1 296 ? 4.492 -0.102 9.532 1.00 96.88 296 LEU A CA 1
ATOM 2376 C C . LEU A 1 296 ? 3.088 -0.332 8.963 1.00 96.88 296 LEU A C 1
ATOM 2378 O O . LEU A 1 296 ? 2.221 -0.852 9.665 1.00 96.88 296 LEU A O 1
ATOM 2382 N N . VAL A 1 297 ? 2.878 0.010 7.689 1.00 98.06 297 VAL A N 1
ATOM 2383 C CA . VAL A 1 297 ? 1.597 -0.208 7.003 1.00 98.06 297 VAL A CA 1
ATOM 2384 C C . VAL A 1 297 ? 1.290 -1.700 6.903 1.00 98.06 297 VAL A C 1
ATOM 2386 O O . VAL A 1 297 ? 0.177 -2.111 7.225 1.00 98.06 297 VAL A O 1
ATOM 2389 N N . PHE A 1 298 ? 2.273 -2.515 6.515 1.00 98.00 298 PHE A N 1
ATOM 2390 C CA . PHE A 1 298 ? 2.118 -3.964 6.401 1.00 98.00 298 PHE A CA 1
ATOM 2391 C C . PHE A 1 298 ? 1.684 -4.611 7.723 1.00 98.00 298 PHE A C 1
ATOM 2393 O O . PHE A 1 298 ? 0.697 -5.345 7.749 1.00 98.00 298 PHE A O 1
ATOM 2400 N N . TYR A 1 299 ? 2.363 -4.308 8.835 1.00 98.06 299 TYR A N 1
ATOM 2401 C CA . TYR A 1 299 ? 2.018 -4.871 10.140 1.00 98.06 299 TYR A CA 1
ATOM 2402 C C . TYR A 1 299 ? 0.694 -4.340 10.679 1.00 98.06 299 TYR A C 1
ATOM 2404 O O . TYR A 1 299 ? -0.042 -5.112 11.288 1.00 98.06 299 TYR A O 1
ATOM 2412 N N . ILE A 1 300 ? 0.359 -3.063 10.451 1.00 98.31 300 ILE A N 1
ATOM 2413 C CA . ILE A 1 300 ? -0.974 -2.543 10.790 1.00 98.31 300 ILE A CA 1
ATOM 2414 C C . ILE A 1 300 ? -2.035 -3.318 10.011 1.00 98.31 300 ILE A C 1
ATOM 2416 O O . ILE A 1 300 ? -3.000 -3.776 10.607 1.00 98.31 300 ILE A O 1
ATOM 2420 N N . ASN A 1 301 ? -1.853 -3.523 8.707 1.00 98.00 301 ASN A N 1
ATOM 2421 C CA . ASN A 1 301 ? -2.822 -4.267 7.911 1.00 98.00 301 ASN A CA 1
ATOM 2422 C C . ASN A 1 301 ? -2.947 -5.726 8.388 1.00 98.00 301 ASN A C 1
ATOM 2424 O O . ASN A 1 301 ? -4.055 -6.229 8.558 1.00 98.00 301 ASN A O 1
ATOM 2428 N N . ALA A 1 302 ? -1.821 -6.375 8.703 1.00 97.56 302 ALA A N 1
ATOM 2429 C CA . ALA A 1 302 ? -1.798 -7.722 9.268 1.00 97.56 302 ALA A CA 1
ATOM 2430 C C . ALA A 1 302 ? -2.539 -7.794 10.611 1.00 97.56 302 ALA A C 1
ATOM 2432 O O . ALA A 1 302 ? -3.348 -8.692 10.803 1.00 97.56 302 ALA A O 1
ATOM 2433 N N . LEU A 1 303 ? -2.331 -6.821 11.506 1.00 97.06 303 LEU A N 1
ATOM 2434 C CA . LEU A 1 303 ? -3.016 -6.737 12.802 1.00 97.06 303 LEU A CA 1
ATOM 2435 C C . LEU A 1 303 ? -4.540 -6.640 12.649 1.00 97.06 303 LEU A C 1
ATOM 2437 O O . LEU A 1 303 ? -5.281 -7.096 13.513 1.00 97.06 303 LEU A O 1
ATOM 2441 N N . LEU A 1 304 ? -5.009 -5.993 11.581 1.00 96.44 304 LEU A N 1
ATOM 2442 C CA . LEU A 1 304 ? -6.430 -5.735 11.354 1.00 96.44 304 LEU A CA 1
ATOM 2443 C C . LEU A 1 304 ? -7.142 -6.874 10.611 1.00 96.44 304 LEU A C 1
ATOM 2445 O O . LEU A 1 304 ? -8.375 -6.946 10.676 1.00 96.44 304 LEU A O 1
ATOM 2449 N N . LEU A 1 305 ? -6.406 -7.713 9.877 1.00 95.44 305 LEU A N 1
ATOM 2450 C CA . LEU A 1 305 ? -6.964 -8.715 8.961 1.00 95.44 305 LEU A CA 1
ATOM 2451 C C . LEU A 1 305 ? -6.580 -10.165 9.271 1.00 95.44 305 LEU A C 1
ATOM 2453 O O . LEU A 1 305 ? -7.274 -11.057 8.792 1.00 95.44 305 LEU A O 1
ATOM 2457 N N . LEU A 1 306 ? -5.495 -10.412 10.009 1.00 93.88 306 LEU A N 1
ATOM 2458 C CA . LEU A 1 306 ? -5.091 -11.761 10.401 1.00 93.88 306 LEU A CA 1
ATOM 2459 C C . LEU A 1 306 ? -5.592 -12.068 11.813 1.00 93.88 306 LEU A C 1
ATOM 2461 O O . LEU A 1 306 ? -5.315 -11.311 12.744 1.00 93.88 306 LEU A O 1
ATOM 2465 N N . ASP A 1 307 ? -6.281 -13.200 11.941 1.00 77.69 307 ASP A N 1
ATOM 2466 C CA . ASP A 1 307 ? -6.704 -13.790 13.216 1.00 77.69 307 ASP A CA 1
ATOM 2467 C C . ASP A 1 307 ? -5.594 -14.654 13.857 1.00 77.69 307 ASP A C 1
ATOM 2469 O O . ASP A 1 307 ? -4.745 -15.227 13.118 1.00 77.69 307 ASP A O 1
#

Sequence (307 aa):
MLLFNGTSFCLKVCLTLCVINSGFALRQDSSKSYGQLLHHINGLLDILSCELKLNANAKFALLLGEFLIKQKMRHVEPTRYENQVYYHLLHRTGNIRRKAQDSDISGLQKEILDNAFQRNVLLLPPSLKYGALNANAEYEKLAINYESFVNEGMPNRTVSDQCMRDIVAMPNCKLNLGCMDLLTTEAPTYGYQRTHQLILLYMLEHNECAPHLGPLQLYELLAKTFCNEVLREQNAIRSLGLPLKYRDLYLEQATICGLFGYNEFLNWHNVVEVSSWFDEARTSQISNRHLNDLALVFYINALLLLD

Foldseek 3Di:
DPDDDDDDDDDDDPPPPDDDDDDDDDDDDVVVVLVVLLVLLVVLLVVLLPAQADELLLLVLLLLLLLLLVLLVVQPPDDPVSVVSSVVSNVSSVVSVVRHDHDPQDPLSVLLSVQQSPPQWARDRAAADEPLADLPPDQQVCLVCVVVAQADDDDDNVVLSVQSNCQRVVPPLDGDVSLVCLLVDPDDHHFPRLLSSLVSLLSNLGGNSNVVVHDNVVSLVSLRVSLNRLSSSLVSCVVVVVDPVCLLRLLSSLLSNVRSNYCSSQDPVNVVVLVVVVVVCVVVVPDDSSSSSSVSSNSSSNSSHPD

Secondary structure (DSSP, 8-state):
--S--------SSSTTS------------HHHHHHHHHHHHHHHHHHHHT-SEE-HHHHHHHHHHHHHHHHHHHHS---HHHHHHHHHHHHHHHHHHHHPEE-S--HHHHHHHHHTTTSSB-------BSS-S-TT---HHHHHHHHHHTT-SS--HHHHHHHHHHHHH-GGG---HHHHHHHH--S---HHHHHHHHHHHHHHHTBTTHHHH--HHHHHHHHHHHHHHHHHHHHHHHHTT--HHHHHHHHHHHHHHHHTTBTTTSSHHHHHHHHHHHHHHHHHT---HHHHHHHHHHHHHHHHH--